Protein AF-A0A811LTM2-F1 (afdb_monomer)

Sequence (229 aa):
MESEEVNESEQKLRKWLVFGYRYAWAVFLSWQMFDFLFSPIWMHGYLWSLNLPIDNDFSDKSAGYIIDHQLRRVGRKERLFDSFLVVSFTILILKLIGYAERNFTVWELLRISMILGAFASLARCTQTKQRLFTVLHDVFFIYFNIFTTGLIMTMHLPEKEQKEEQEGKELEDELFTLSSHNQEETEEDAEVKEQNEEQLKLNDQVIKQNLKATAFNKSSIRKRSVVSG

Solvent-accessible surface area (backbone atoms only — not comparable to full-atom values): 12942 Å² total; per-residue (Å²): 131,85,80,75,85,68,52,70,69,55,52,52,48,51,54,50,50,54,50,51,53,35,48,52,50,34,30,50,50,42,38,50,48,48,60,47,56,73,20,60,89,64,33,58,44,66,65,58,47,72,65,46,67,81,90,56,81,46,87,91,51,55,61,72,55,58,48,52,59,56,52,69,73,54,47,75,68,55,49,53,50,47,23,46,49,54,48,52,52,47,52,50,53,42,50,73,73,41,62,81,82,53,94,76,53,75,66,56,46,50,50,51,19,50,53,54,16,50,53,55,35,56,57,46,59,74,75,41,100,66,55,70,68,62,50,52,50,54,25,49,50,48,19,52,46,43,36,51,39,47,46,53,70,64,60,67,77,78,76,64,69,63,59,61,53,46,55,49,47,54,52,50,52,54,52,48,53,55,50,52,51,56,50,52,56,54,50,53,58,49,52,56,50,52,55,51,52,53,52,51,54,51,53,54,50,53,52,54,51,52,52,51,53,51,52,52,53,57,58,56,58,64,69,64,70,77,80,73,133

Foldseek 3Di:
DDPDPDDPVVVVVVVVVLQVVLLVVLLVVLLVLCCVLPPCVNVVLVVVCVFPPPPDNCVVPDSVVSVCVVCVVADPVNSSVVSNVLLVVLVVVCVVVVVVPDQDDLVVQLVVLLVVLVVVLVVVVVVDPTDPVVSVSSSVSSSVSSSVSSCSNNPDPPPVPPPVVVVVVVVVVVVVVVVVVVVVVVVVVVVVVVVVVVVVVVVVVVVVVVVVVVVVVVVVVVVVVPPDD

Organism: NCBI:txid465554

Mean predicted aligned error: 17.04 Å

Structure (mmCIF, N/CA/C/O backbone):
data_AF-A0A811LTM2-F1
#
_entry.id   AF-A0A811LTM2-F1
#
loop_
_atom_site.group_PDB
_atom_site.id
_atom_site.type_symbol
_ato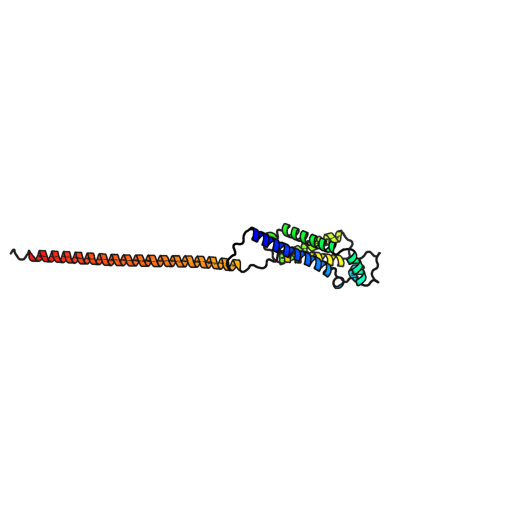m_site.label_atom_id
_atom_site.label_alt_id
_atom_site.label_comp_id
_atom_site.label_asym_id
_atom_site.label_entity_id
_atom_site.label_seq_id
_atom_site.pdbx_PDB_ins_code
_atom_site.Cartn_x
_atom_site.Cartn_y
_atom_site.Cartn_z
_atom_site.occupancy
_atom_site.B_iso_or_equiv
_atom_site.auth_seq_id
_atom_site.auth_comp_id
_atom_site.auth_asym_id
_atom_site.auth_atom_id
_atom_site.pdbx_PDB_model_num
ATOM 1 N N . MET A 1 1 ? -31.244 -3.241 16.320 1.00 38.88 1 MET A N 1
ATOM 2 C CA . MET A 1 1 ? -30.973 -4.682 16.082 1.00 38.88 1 MET A CA 1
ATOM 3 C C . MET A 1 1 ? -30.277 -5.219 17.319 1.00 38.88 1 MET A C 1
ATOM 5 O O . MET A 1 1 ? -29.405 -4.523 17.821 1.00 38.88 1 MET A O 1
ATOM 9 N N . GLU A 1 2 ? -30.694 -6.370 17.852 1.00 35.50 2 GLU A N 1
ATOM 10 C CA . GLU A 1 2 ? -30.043 -6.991 19.016 1.00 35.50 2 GLU A CA 1
ATOM 11 C C . GLU A 1 2 ? -28.547 -7.184 18.736 1.00 35.50 2 GLU A C 1
ATOM 13 O O . GLU A 1 2 ? -28.168 -7.680 17.673 1.00 35.50 2 GLU A O 1
ATOM 18 N N . SER A 1 3 ? -27.696 -6.749 19.667 1.00 48.78 3 SER A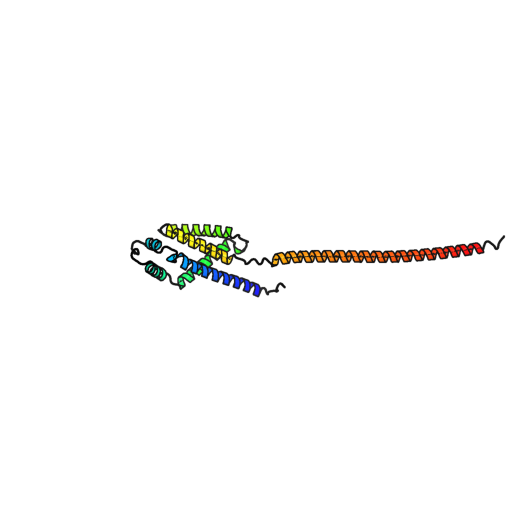 N 1
ATOM 19 C CA . SER A 1 3 ? -26.270 -7.053 19.647 1.00 48.78 3 SER A CA 1
ATOM 20 C C . SER A 1 3 ? -26.120 -8.557 19.829 1.00 48.78 3 SER A C 1
ATOM 22 O O . SER A 1 3 ? -26.197 -9.063 20.945 1.00 48.78 3 SER A O 1
ATOM 24 N N . GLU A 1 4 ? -25.976 -9.268 18.715 1.00 52.59 4 GLU A N 1
ATOM 25 C CA . GLU A 1 4 ? -25.677 -10.694 18.690 1.00 52.59 4 GLU A CA 1
ATOM 26 C C . GLU A 1 4 ? -24.460 -10.917 19.608 1.00 52.59 4 GLU A C 1
ATOM 28 O O . GLU A 1 4 ? -23.384 -10.366 19.358 1.00 52.59 4 GLU A O 1
ATOM 33 N N . GLU A 1 5 ? -24.630 -11.633 20.724 1.00 59.72 5 GLU A N 1
ATOM 34 C CA . GLU A 1 5 ? -23.538 -11.957 21.649 1.00 59.72 5 GLU A CA 1
ATOM 35 C C . GLU A 1 5 ? -22.612 -12.975 20.972 1.00 59.72 5 GLU A C 1
ATOM 37 O O . GLU A 1 5 ? -22.662 -14.185 21.191 1.00 59.72 5 GLU A O 1
ATOM 42 N N . VAL A 1 6 ? -21.791 -12.479 20.051 1.00 65.94 6 VAL A N 1
ATOM 43 C CA . VAL A 1 6 ? -20.884 -13.297 19.260 1.00 65.94 6 VAL A CA 1
ATOM 44 C C . VAL A 1 6 ? -19.753 -13.783 20.161 1.00 65.94 6 VAL A C 1
ATOM 46 O O . VAL A 1 6 ? -19.012 -12.979 20.732 1.00 65.94 6 VAL A O 1
ATOM 49 N N . ASN A 1 7 ? -19.587 -15.105 20.231 1.00 84.56 7 ASN A N 1
ATOM 50 C CA . ASN A 1 7 ? -18.511 -15.784 20.952 1.00 84.56 7 ASN A CA 1
ATOM 51 C C . ASN A 1 7 ? -17.135 -15.168 20.605 1.00 84.56 7 ASN A C 1
ATOM 53 O O . ASN A 1 7 ? -16.842 -14.897 19.438 1.00 84.56 7 ASN A O 1
ATOM 57 N N . GLU A 1 8 ? -16.249 -14.980 21.592 1.00 82.94 8 GLU A N 1
ATOM 58 C CA . GLU A 1 8 ? -14.922 -14.369 21.391 1.00 82.94 8 GLU A CA 1
ATOM 59 C C . GLU A 1 8 ? -14.107 -15.037 20.272 1.00 82.94 8 GLU A C 1
ATOM 61 O O . GLU A 1 8 ? -13.332 -14.386 19.563 1.00 82.94 8 GLU A O 1
ATOM 66 N N . SER A 1 9 ? -14.259 -16.354 20.124 1.00 83.25 9 SER A N 1
ATOM 67 C CA . SER A 1 9 ? -13.602 -17.132 19.071 1.00 83.25 9 SER A CA 1
ATOM 68 C C . SER A 1 9 ? -14.079 -16.728 17.673 1.00 83.25 9 SER A C 1
ATOM 70 O O . SER A 1 9 ? -13.267 -16.570 16.759 1.00 83.25 9 SER A O 1
ATOM 72 N N . GLU A 1 10 ? -15.374 -16.471 17.522 1.00 84.38 10 GLU A N 1
ATOM 73 C CA . GLU A 1 10 ? -15.974 -16.018 16.276 1.00 84.38 10 GLU A CA 1
ATOM 74 C C . GLU A 1 10 ? -15.599 -14.561 15.978 1.00 84.38 10 GLU A C 1
ATOM 76 O O . GLU A 1 10 ? -15.247 -14.243 14.842 1.00 84.38 10 GLU A O 1
ATOM 81 N N . GLN A 1 11 ? -15.539 -13.687 16.988 1.00 81.62 11 GLN A N 1
ATOM 82 C CA . GLN A 1 11 ? -15.037 -12.320 16.800 1.00 81.62 11 GLN A CA 1
ATOM 83 C C . GLN A 1 11 ? -13.576 -12.305 16.325 1.00 81.62 11 GLN A C 1
ATOM 85 O O . GLN A 1 11 ? 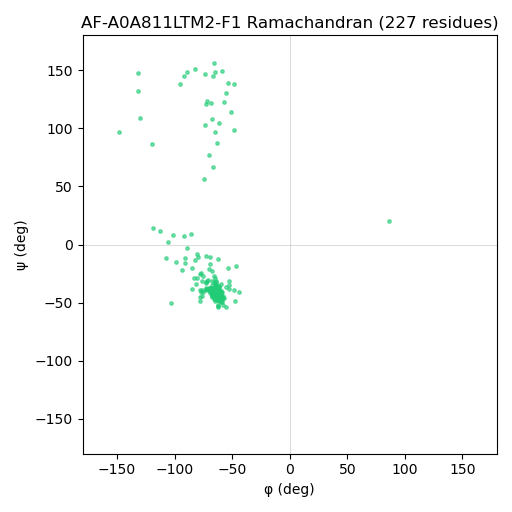-13.214 -11.546 15.419 1.00 81.62 11 GLN A O 1
ATOM 90 N N . LYS A 1 12 ? -12.721 -13.162 16.903 1.00 84.56 12 LYS A N 1
ATOM 91 C CA . LYS A 1 12 ? -11.326 -13.329 16.463 1.00 84.56 12 LYS A CA 1
ATOM 92 C C . LYS A 1 12 ? -11.262 -13.841 15.024 1.00 84.56 12 LYS A C 1
ATOM 94 O O . LYS A 1 12 ? -10.499 -13.292 14.230 1.00 84.56 12 LYS A O 1
ATOM 99 N N . LEU A 1 13 ? -12.079 -14.833 14.669 1.00 88.81 13 LEU A N 1
ATOM 100 C CA . LEU A 1 13 ? -12.139 -15.374 13.310 1.00 88.81 13 LEU A CA 1
ATOM 101 C C . LEU A 1 13 ? -12.597 -14.318 12.295 1.00 88.81 13 LEU A C 1
ATOM 103 O O . LEU A 1 13 ? -11.957 -14.161 11.258 1.00 88.81 13 LEU A O 1
ATOM 107 N N . ARG A 1 14 ? -13.646 -13.549 12.606 1.00 85.75 14 ARG A N 1
ATOM 108 C CA . ARG A 1 14 ? -14.144 -12.455 11.756 1.00 85.75 14 ARG A CA 1
ATOM 109 C C . ARG A 1 14 ? -13.059 -11.404 11.519 1.00 85.75 14 ARG A C 1
ATOM 111 O O . ARG A 1 14 ? -12.807 -11.042 10.373 1.00 85.75 14 ARG A O 1
ATOM 118 N N . LYS A 1 15 ? -12.342 -10.983 12.568 1.00 83.94 15 LYS A N 1
ATOM 119 C CA . LYS A 1 15 ? -11.206 -10.048 12.444 1.00 83.94 15 LYS A CA 1
ATOM 120 C C . LYS A 1 15 ? -10.103 -10.601 11.537 1.00 83.94 15 LYS A C 1
ATOM 122 O O . LYS A 1 15 ? -9.601 -9.879 10.675 1.00 83.94 15 LYS A O 1
ATOM 127 N N . TRP A 1 16 ? -9.758 -11.880 11.683 1.00 87.00 16 TRP A N 1
ATOM 128 C CA . TRP A 1 16 ? -8.770 -12.545 10.829 1.00 87.00 16 TRP A CA 1
ATOM 129 C C . TRP A 1 16 ? -9.223 -12.674 9.374 1.00 87.00 16 TRP A C 1
ATOM 131 O O . TRP A 1 16 ? -8.423 -12.429 8.473 1.00 87.00 16 TRP A O 1
ATOM 141 N N . LEU A 1 17 ? -10.489 -13.011 9.127 1.00 88.50 17 LEU A N 1
ATOM 142 C CA . LEU A 1 17 ? -11.050 -13.105 7.779 1.00 88.50 17 LEU A CA 1
ATOM 143 C C . LEU A 1 17 ? -11.091 -11.740 7.090 1.00 88.50 17 LEU A C 1
ATOM 145 O O . LEU A 1 17 ? -10.671 -11.630 5.941 1.00 88.50 17 LEU A O 1
ATOM 149 N N . VAL A 1 18 ? -11.521 -10.691 7.796 1.00 87.94 18 VAL A N 1
ATOM 150 C CA . VAL A 1 18 ? -11.516 -9.314 7.276 1.00 87.94 18 VAL A CA 1
ATOM 151 C C . VAL A 1 18 ? -10.092 -8.867 6.957 1.00 87.94 18 VAL A C 1
ATOM 153 O O . VAL A 1 18 ? -9.842 -8.325 5.880 1.00 87.94 18 VAL A O 1
ATOM 156 N N . PHE A 1 19 ? -9.141 -9.139 7.853 1.00 87.94 19 PHE A N 1
ATOM 157 C CA . PHE A 1 19 ? -7.731 -8.849 7.608 1.00 87.94 19 PHE A CA 1
ATOM 158 C C . PHE A 1 19 ? -7.195 -9.620 6.393 1.00 87.94 19 PHE A C 1
ATOM 160 O O . PHE A 1 19 ? -6.582 -9.018 5.515 1.00 87.94 19 PHE A O 1
ATOM 167 N N . GLY A 1 20 ? -7.453 -10.928 6.309 1.00 90.25 20 GLY A N 1
ATOM 168 C CA . GLY A 1 20 ? -7.005 -11.783 5.208 1.00 90.25 20 GLY A CA 1
ATOM 169 C C . GLY A 1 20 ? -7.590 -11.366 3.859 1.00 90.25 20 GLY A C 1
ATOM 170 O O . GLY A 1 20 ? -6.870 -11.315 2.864 1.00 90.25 20 GLY A O 1
ATOM 171 N N . TYR A 1 21 ? -8.867 -10.985 3.831 1.00 90.81 21 TYR A N 1
ATOM 172 C CA . TYR A 1 21 ? -9.527 -10.450 2.642 1.00 90.81 21 TYR A CA 1
ATOM 173 C C . TYR A 1 21 ? -8.899 -9.129 2.180 1.00 90.81 21 TYR A C 1
ATOM 175 O O . TYR A 1 21 ? -8.560 -8.983 1.005 1.00 90.81 21 TYR A O 1
ATOM 183 N N . ARG A 1 22 ? -8.682 -8.179 3.101 1.00 90.50 22 ARG A N 1
ATOM 184 C CA . ARG A 1 22 ? -8.013 -6.901 2.793 1.00 90.50 22 ARG A CA 1
ATOM 185 C C . ARG A 1 22 ? -6.586 -7.113 2.310 1.00 90.50 22 ARG A C 1
ATOM 187 O O . ARG A 1 22 ? -6.164 -6.484 1.346 1.00 90.50 22 ARG A O 1
ATOM 194 N N . TYR A 1 23 ? -5.870 -8.035 2.944 1.00 91.56 23 TYR A N 1
ATOM 195 C CA . TYR A 1 23 ? -4.523 -8.410 2.545 1.00 91.56 23 TYR A CA 1
ATOM 196 C C . TYR A 1 23 ? -4.492 -8.966 1.117 1.00 91.56 23 TYR A C 1
ATOM 198 O O . TYR A 1 23 ? -3.698 -8.507 0.299 1.00 91.56 23 TYR A O 1
ATOM 206 N N . ALA A 1 24 ? -5.391 -9.897 0.784 1.00 92.75 24 ALA A N 1
ATOM 207 C CA . ALA A 1 24 ? -5.499 -10.446 -0.565 1.00 92.75 24 ALA A CA 1
ATOM 208 C C . ALA A 1 24 ? -5.795 -9.352 -1.605 1.00 92.75 24 ALA A C 1
ATOM 210 O O . ALA A 1 24 ? -5.175 -9.332 -2.669 1.00 92.75 24 ALA A O 1
ATOM 211 N N . TRP A 1 25 ? -6.674 -8.402 -1.276 1.00 93.50 25 TRP A N 1
ATOM 212 C CA . TRP A 1 25 ? -6.957 -7.245 -2.127 1.00 93.50 25 TRP A CA 1
ATOM 213 C C . TRP A 1 25 ? -5.762 -6.315 -2.307 1.00 93.50 25 TRP A C 1
ATOM 215 O O . TRP A 1 25 ? -5.510 -5.871 -3.425 1.00 93.50 25 TRP A O 1
ATOM 225 N N . ALA A 1 26 ? -5.008 -6.042 -1.243 1.00 92.44 26 ALA A N 1
ATOM 226 C CA . ALA A 1 26 ? -3.797 -5.235 -1.324 1.00 92.44 26 ALA A CA 1
ATOM 227 C C . ALA A 1 26 ? -2.733 -5.904 -2.206 1.00 92.44 26 ALA A C 1
ATOM 229 O O . ALA A 1 26 ? -2.153 -5.246 -3.066 1.00 92.44 26 ALA A O 1
ATOM 230 N N . VAL A 1 27 ? -2.523 -7.219 -2.065 1.00 92.25 27 VAL A N 1
ATOM 231 C CA . VAL A 1 27 ? -1.611 -7.987 -2.936 1.00 92.25 27 VAL A CA 1
ATOM 232 C C . VAL A 1 27 ? -2.085 -7.959 -4.387 1.00 92.25 27 VAL A C 1
ATOM 234 O O . VAL A 1 27 ? -1.280 -7.710 -5.284 1.00 92.25 27 VAL A O 1
ATOM 237 N N . PHE A 1 28 ? -3.381 -8.163 -4.627 1.00 93.12 28 PHE A N 1
ATOM 238 C CA . PHE A 1 28 ? -3.954 -8.107 -5.970 1.00 93.12 28 PHE A CA 1
ATOM 239 C C . PHE A 1 28 ? -3.780 -6.726 -6.610 1.00 93.12 28 PHE A C 1
ATOM 241 O O . PHE A 1 28 ? -3.304 -6.639 -7.739 1.00 93.12 28 PHE A O 1
ATOM 248 N N . LEU A 1 29 ? -4.108 -5.647 -5.895 1.00 92.19 29 LEU A N 1
ATOM 249 C CA . LEU A 1 29 ? -3.958 -4.285 -6.406 1.00 92.19 29 LEU A CA 1
ATOM 250 C C . LEU A 1 29 ? -2.493 -3.906 -6.612 1.00 92.19 29 LEU A C 1
ATOM 252 O O . LEU A 1 29 ? -2.177 -3.321 -7.640 1.00 92.19 29 LEU A O 1
ATOM 256 N N . SER A 1 30 ? -1.594 -4.300 -5.709 1.00 90.94 30 SER A N 1
ATOM 257 C CA . SER A 1 30 ? -0.146 -4.122 -5.875 1.00 90.94 30 SER A CA 1
ATOM 258 C C . SER A 1 30 ? 0.362 -4.805 -7.150 1.00 90.94 30 SER A C 1
ATOM 260 O O . SER A 1 30 ? 1.087 -4.194 -7.941 1.00 90.94 30 SER A O 1
ATOM 262 N N . TRP A 1 31 ? -0.090 -6.035 -7.408 1.00 89.12 31 TRP A N 1
ATOM 263 C CA . TRP A 1 31 ? 0.241 -6.766 -8.628 1.00 89.12 31 TRP A CA 1
ATOM 264 C C . TRP A 1 31 ? -0.335 -6.096 -9.886 1.00 89.12 31 TRP A C 1
ATOM 266 O O . TRP A 1 31 ? 0.399 -5.867 -10.848 1.00 89.12 31 TRP A O 1
ATOM 276 N N . GLN A 1 32 ? -1.614 -5.708 -9.874 1.00 90.62 32 GLN A N 1
ATOM 277 C CA . GLN A 1 32 ? -2.244 -5.007 -11.001 1.00 90.62 32 GLN A CA 1
ATOM 278 C C . GLN A 1 32 ? -1.592 -3.652 -11.276 1.00 90.62 32 GLN A C 1
ATOM 280 O O . GLN A 1 32 ? -1.379 -3.289 -12.428 1.00 90.62 32 GLN A O 1
ATOM 285 N N . MET A 1 33 ? -1.232 -2.910 -10.231 1.00 87.00 33 MET A N 1
ATOM 286 C CA . MET A 1 33 ? -0.521 -1.643 -10.352 1.00 87.00 33 MET A CA 1
ATOM 287 C C . MET 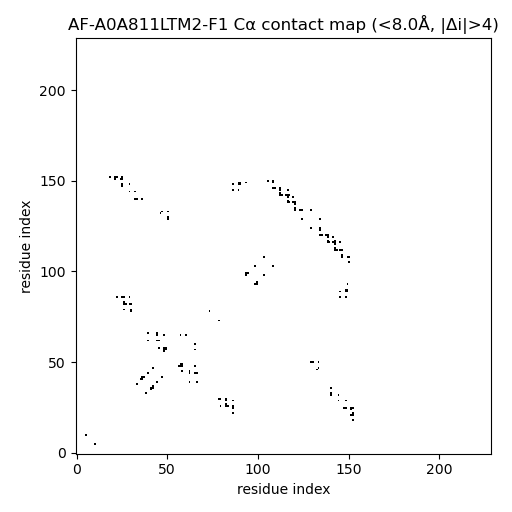A 1 33 ? 0.857 -1.822 -10.967 1.00 87.00 33 MET A C 1
ATOM 289 O O . MET A 1 33 ? 1.261 -0.981 -11.762 1.00 87.00 33 MET A O 1
ATOM 293 N N . PHE A 1 34 ? 1.570 -2.897 -10.630 1.00 83.00 34 PHE A N 1
ATOM 294 C CA . PHE A 1 34 ? 2.836 -3.213 -11.277 1.00 83.00 34 PHE A CA 1
ATOM 295 C C . PHE A 1 34 ? 2.627 -3.479 -12.771 1.00 83.00 34 PHE A C 1
ATOM 297 O O . PHE A 1 34 ? 3.244 -2.821 -13.605 1.00 83.00 34 PHE A O 1
ATOM 304 N N . ASP A 1 35 ? 1.705 -4.377 -13.127 1.00 81.31 35 ASP A N 1
ATOM 305 C CA . ASP A 1 35 ? 1.447 -4.699 -14.534 1.00 81.31 35 ASP A CA 1
ATOM 306 C C . ASP A 1 35 ? 0.905 -3.490 -15.322 1.00 81.31 35 ASP A C 1
ATOM 308 O O . ASP A 1 35 ? 1.209 -3.358 -16.505 1.00 81.31 35 ASP A O 1
ATOM 312 N N . PHE A 1 36 ? 0.160 -2.583 -14.680 1.00 83.56 36 PHE A N 1
ATOM 313 C CA . PHE A 1 36 ? -0.366 -1.357 -15.286 1.00 83.56 36 PHE A CA 1
ATOM 314 C C . PHE A 1 36 ? 0.678 -0.244 -15.420 1.00 83.56 36 PHE A C 1
ATOM 316 O O . PHE A 1 36 ? 0.812 0.333 -16.495 1.00 83.56 36 PHE A O 1
ATOM 323 N N . LEU A 1 37 ? 1.430 0.072 -14.363 1.00 78.75 37 LEU A N 1
ATOM 324 C CA . LEU A 1 37 ? 2.403 1.171 -14.384 1.00 78.75 37 LEU A CA 1
ATOM 325 C C . LEU A 1 37 ? 3.616 0.819 -15.230 1.00 78.75 37 LEU A C 1
ATOM 327 O O . LEU A 1 37 ? 4.086 1.639 -16.009 1.00 78.75 37 LEU A O 1
ATOM 331 N N . PHE A 1 38 ? 4.060 -0.432 -15.165 1.00 71.88 38 PHE A N 1
ATOM 332 C CA . PHE A 1 38 ? 5.085 -0.942 -16.067 1.00 71.88 38 PHE A CA 1
ATOM 333 C C . PHE A 1 38 ? 4.490 -1.446 -17.389 1.00 71.88 38 PHE A C 1
ATOM 335 O O . PHE A 1 38 ? 5.208 -2.018 -18.213 1.00 71.88 38 PHE A O 1
ATOM 342 N N . SER A 1 39 ? 3.192 -1.192 -17.623 1.00 70.94 39 SER A N 1
ATOM 343 C CA . SER A 1 39 ? 2.572 -1.446 -18.911 1.00 70.94 39 SER A CA 1
ATOM 344 C C . SER A 1 39 ? 3.153 -0.496 -19.953 1.00 70.94 39 SER A C 1
ATOM 346 O O . SER A 1 39 ? 3.357 0.685 -19.686 1.00 70.94 39 SER A O 1
ATOM 348 N N . PRO A 1 40 ? 3.310 -0.943 -21.193 1.00 58.28 40 PRO A N 1
ATOM 349 C CA . PRO A 1 40 ? 3.950 -0.199 -22.281 1.00 58.28 40 PRO A CA 1
ATOM 350 C C . PRO A 1 40 ? 3.008 0.842 -22.897 1.00 58.28 40 PRO A C 1
ATOM 352 O O . PRO A 1 40 ? 3.404 1.659 -23.726 1.00 58.28 40 PRO A O 1
ATOM 355 N N . ILE A 1 41 ? 1.732 0.752 -22.518 1.00 64.81 41 ILE A N 1
ATOM 356 C CA . ILE A 1 41 ? 0.687 1.734 -22.789 1.00 64.81 41 ILE A CA 1
ATOM 357 C C . ILE A 1 41 ? 0.848 2.934 -21.846 1.00 64.81 41 ILE A C 1
ATOM 359 O O . ILE A 1 41 ? 0.519 4.054 -22.227 1.00 64.81 41 ILE A O 1
ATOM 363 N N . TRP A 1 42 ? 1.352 2.705 -20.628 1.00 65.38 42 TRP A N 1
ATOM 364 C CA . TRP A 1 42 ? 1.416 3.705 -19.563 1.00 65.38 42 TRP A CA 1
ATOM 365 C C . TRP A 1 42 ? 2.823 4.271 -19.385 1.00 65.38 42 TRP A C 1
ATOM 367 O O . TRP A 1 42 ? 3.033 5.479 -19.479 1.00 65.38 42 TRP A O 1
ATOM 377 N N . MET A 1 43 ? 3.823 3.402 -19.263 1.00 60.97 43 MET A N 1
ATOM 378 C CA . MET A 1 43 ? 5.183 3.769 -19.611 1.00 60.97 43 MET A CA 1
ATOM 379 C C . MET A 1 43 ? 5.277 3.849 -21.124 1.00 60.97 43 MET A C 1
ATOM 381 O O . MET A 1 43 ? 5.083 2.850 -21.805 1.00 60.97 43 MET A O 1
ATOM 385 N N . HIS A 1 44 ? 5.650 5.013 -21.655 1.00 58.94 44 HIS A N 1
ATOM 386 C CA . HIS A 1 44 ? 6.214 5.104 -22.999 1.00 58.94 44 HIS A CA 1
ATOM 387 C C . HIS A 1 44 ? 7.318 4.044 -23.123 1.00 58.94 44 HIS A C 1
ATOM 389 O O . HIS A 1 44 ? 8.437 4.272 -22.667 1.00 58.94 44 HIS A O 1
ATOM 395 N N . GLY A 1 45 ? 7.024 2.885 -23.727 1.00 53.47 45 GLY A N 1
ATOM 396 C CA . GLY A 1 45 ? 7.985 1.781 -23.879 1.00 53.47 45 GLY A CA 1
ATOM 397 C C . GLY A 1 45 ? 9.295 2.219 -24.549 1.00 53.47 45 GLY A C 1
ATOM 398 O O . GLY A 1 45 ? 10.338 1.608 -24.346 1.00 53.47 45 GLY A O 1
ATOM 399 N N . TYR A 1 46 ? 9.246 3.349 -25.258 1.00 55.28 46 TYR A N 1
ATOM 400 C CA . TYR A 1 46 ? 10.370 4.084 -25.823 1.00 55.28 46 TYR A CA 1
ATOM 401 C C . TYR A 1 46 ? 11.323 4.720 -24.785 1.00 55.28 46 TYR A C 1
ATOM 403 O O . TYR A 1 46 ? 12.537 4.690 -24.940 1.00 55.28 46 TYR A O 1
ATOM 411 N N . LEU A 1 47 ? 10.811 5.286 -23.689 1.00 61.09 47 LEU A N 1
ATOM 412 C CA . LEU A 1 47 ? 11.639 5.917 -22.648 1.00 61.09 47 LEU A CA 1
ATOM 413 C C . LEU A 1 47 ? 12.418 4.886 -21.828 1.00 61.09 47 LEU A C 1
ATOM 415 O O . LEU A 1 47 ? 13.534 5.158 -21.384 1.00 61.09 47 LEU A O 1
ATOM 419 N N . TRP A 1 48 ? 11.844 3.696 -21.656 1.00 57.75 48 TRP A N 1
ATOM 420 C CA . TRP A 1 48 ? 12.490 2.594 -20.950 1.00 57.75 48 TRP A CA 1
ATOM 421 C C . TRP A 1 48 ? 13.472 1.828 -21.847 1.00 57.75 48 TRP A C 1
ATOM 423 O O . TRP A 1 48 ? 14.532 1.424 -21.369 1.00 57.75 48 TRP A O 1
ATOM 433 N N . SER A 1 49 ? 13.195 1.705 -23.153 1.00 54.62 49 SER A N 1
ATOM 434 C CA . SER A 1 49 ? 14.167 1.165 -24.114 1.00 54.62 49 SER A CA 1
ATOM 435 C C . SER A 1 49 ? 15.410 2.052 -24.254 1.00 54.62 49 SER A C 1
ATOM 437 O O . SER A 1 49 ? 16.518 1.532 -24.339 1.00 54.62 49 SER A O 1
ATOM 439 N N . LEU A 1 50 ? 15.253 3.376 -24.146 1.00 56.12 50 LEU A N 1
ATOM 440 C CA . LEU A 1 50 ? 16.353 4.350 -24.091 1.00 56.12 50 LEU A CA 1
ATOM 441 C C . LEU A 1 50 ? 17.195 4.295 -22.800 1.00 56.12 50 LEU A C 1
ATOM 443 O O . LEU A 1 50 ? 18.223 4.973 -22.719 1.00 56.12 50 LEU A O 1
ATOM 447 N N . ASN A 1 51 ? 16.748 3.560 -21.776 1.00 58.25 51 ASN A N 1
ATOM 448 C CA . ASN A 1 51 ? 17.422 3.441 -20.479 1.00 58.25 51 ASN A CA 1
ATOM 449 C C . ASN A 1 51 ? 18.118 2.079 -20.279 1.00 58.25 51 ASN A C 1
ATOM 451 O O . ASN A 1 51 ? 18.698 1.833 -19.221 1.00 58.25 51 ASN A O 1
ATOM 455 N N . LEU A 1 52 ? 18.079 1.193 -21.279 1.00 56.75 52 LEU A N 1
ATOM 456 C CA . LEU A 1 52 ? 18.927 0.001 -21.310 1.00 56.75 52 LEU A CA 1
ATOM 457 C C . LEU A 1 52 ? 20.373 0.417 -21.640 1.00 56.75 52 LEU A C 1
ATOM 459 O O . LEU A 1 52 ? 20.576 1.399 -22.359 1.00 56.75 52 LEU A O 1
ATOM 463 N N . PRO A 1 53 ? 21.393 -0.279 -21.101 1.00 53.75 53 PRO A N 1
ATOM 464 C CA . PRO A 1 53 ? 22.772 -0.044 -21.512 1.00 53.75 53 PRO A CA 1
ATOM 465 C C . PRO A 1 53 ? 22.869 -0.177 -23.037 1.00 53.75 53 PRO A C 1
ATOM 467 O O . PRO A 1 53 ? 22.238 -1.061 -23.617 1.00 53.75 53 PRO A O 1
ATOM 470 N N . ILE A 1 54 ? 23.646 0.725 -23.648 1.00 53.38 54 ILE A N 1
ATOM 471 C CA . ILE A 1 54 ? 23.814 0.962 -25.099 1.00 53.38 54 ILE A CA 1
ATOM 472 C C . ILE A 1 54 ? 24.035 -0.326 -25.921 1.00 53.38 54 ILE A C 1
ATOM 474 O O . ILE A 1 54 ? 23.791 -0.341 -27.121 1.00 53.38 54 ILE A O 1
ATOM 478 N N . ASP A 1 55 ? 24.424 -1.424 -25.277 1.00 49.66 55 ASP A N 1
ATOM 479 C CA . ASP A 1 55 ? 24.703 -2.715 -25.902 1.00 49.66 55 ASP A CA 1
ATOM 480 C C . ASP A 1 55 ? 23.468 -3.438 -26.467 1.00 49.66 55 ASP A C 1
ATOM 482 O O . ASP A 1 55 ? 23.617 -4.351 -27.276 1.00 49.66 55 ASP A O 1
ATOM 486 N N . ASN A 1 56 ? 22.247 -3.050 -26.081 1.00 55.12 56 ASN A N 1
ATOM 487 C CA . ASN A 1 56 ? 21.032 -3.535 -26.734 1.00 55.12 56 ASN A CA 1
ATOM 488 C C . ASN A 1 56 ? 20.256 -2.365 -27.329 1.00 55.12 56 ASN A C 1
ATOM 490 O O . ASN A 1 56 ? 19.347 -1.824 -26.699 1.00 55.12 56 ASN A O 1
ATOM 494 N N . ASP A 1 57 ? 20.606 -1.986 -28.554 1.00 56.91 57 ASP A N 1
ATOM 495 C CA . ASP A 1 57 ? 19.844 -0.993 -29.293 1.00 56.91 57 ASP A CA 1
ATOM 496 C C . ASP A 1 57 ? 18.462 -1.571 -29.650 1.00 56.91 57 ASP A C 1
ATOM 498 O O . ASP A 1 57 ? 18.312 -2.515 -30.433 1.00 56.91 57 ASP A O 1
ATOM 502 N N . PHE A 1 58 ? 17.438 -1.065 -28.968 1.00 61.03 58 PHE A N 1
ATOM 503 C CA . PHE A 1 58 ? 16.036 -1.411 -29.193 1.00 61.03 58 PHE A CA 1
ATOM 504 C C . PHE A 1 58 ? 15.307 -0.325 -29.997 1.00 61.03 58 PHE A C 1
ATOM 506 O O . PHE A 1 58 ? 14.087 -0.407 -30.128 1.00 61.03 58 PHE A O 1
ATOM 513 N N . SER A 1 59 ? 16.025 0.675 -30.525 1.00 63.22 59 SER A N 1
ATOM 514 C CA . SER A 1 59 ? 15.452 1.783 -31.304 1.00 63.22 59 SER A CA 1
ATOM 515 C C . SER A 1 59 ? 14.626 1.309 -32.504 1.00 63.22 59 SER A C 1
ATOM 517 O O . SER A 1 59 ? 13.554 1.857 -32.754 1.00 63.22 59 SER A O 1
ATOM 519 N N . ASP A 1 60 ? 15.054 0.228 -33.158 1.00 64.31 60 ASP A N 1
ATOM 520 C CA . ASP A 1 60 ? 14.377 -0.350 -34.328 1.00 64.31 60 ASP A CA 1
ATOM 521 C C . ASP A 1 60 ? 13.310 -1.404 -33.980 1.00 64.31 60 ASP A C 1
ATOM 523 O O . ASP A 1 60 ? 12.644 -1.957 -34.860 1.00 64.31 60 ASP A O 1
ATOM 527 N N . LYS A 1 61 ? 13.145 -1.744 -32.696 1.00 66.00 61 LYS A N 1
ATOM 528 C CA . LYS A 1 61 ? 12.245 -2.820 -32.262 1.00 66.00 61 LYS A CA 1
ATOM 529 C C . LYS A 1 61 ? 10.887 -2.253 -31.874 1.00 66.00 61 LYS A C 1
ATOM 531 O O . LYS A 1 61 ? 10.782 -1.237 -31.191 1.00 66.00 61 LYS A O 1
ATOM 536 N N . SER A 1 62 ? 9.823 -2.945 -32.285 1.00 66.75 62 SER A N 1
ATOM 537 C CA . SER A 1 62 ? 8.467 -2.556 -31.899 1.00 66.75 62 SER A CA 1
ATOM 538 C C . SER A 1 62 ? 8.337 -2.554 -30.377 1.00 66.75 62 SER A C 1
ATOM 540 O O .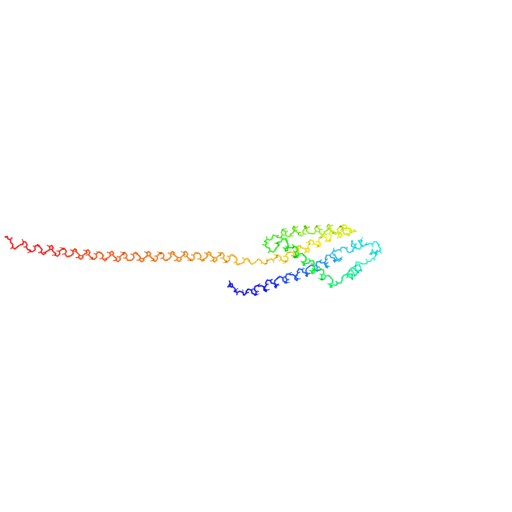 SER A 1 62 ? 8.959 -3.375 -29.693 1.00 66.75 62 SER A O 1
ATOM 542 N N . ALA A 1 63 ? 7.480 -1.672 -29.852 1.00 61.16 63 ALA A N 1
ATOM 543 C CA . ALA A 1 63 ? 7.145 -1.671 -28.433 1.00 61.16 63 ALA A CA 1
ATOM 544 C C . ALA A 1 63 ? 6.816 -3.104 -27.984 1.00 61.16 63 ALA A C 1
ATOM 546 O O . ALA A 1 63 ? 7.450 -3.605 -27.067 1.00 61.16 63 ALA A O 1
ATOM 547 N N . GLY A 1 64 ? 5.961 -3.821 -28.730 1.00 64.31 64 GLY A N 1
ATOM 548 C CA . GLY A 1 64 ? 5.602 -5.230 -28.503 1.00 64.31 64 GLY A CA 1
ATOM 549 C C . GLY A 1 64 ? 6.769 -6.175 -28.189 1.00 64.31 64 GLY A C 1
ATOM 550 O O . GLY A 1 64 ? 6.664 -7.024 -27.307 1.00 64.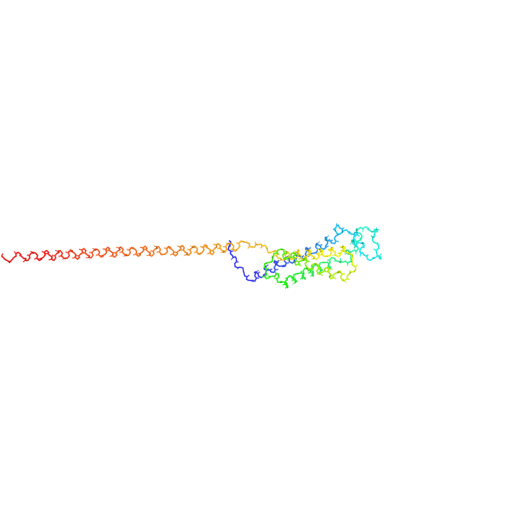31 64 GLY A O 1
ATOM 551 N N . TYR A 1 65 ? 7.896 -6.017 -28.878 1.00 67.06 65 TYR A N 1
ATOM 552 C CA . TYR A 1 65 ? 9.065 -6.874 -28.702 1.00 67.06 65 TYR A CA 1
ATOM 553 C C . TYR A 1 65 ? 9.873 -6.530 -27.440 1.00 67.06 65 TYR A C 1
ATOM 555 O O . TYR A 1 65 ? 10.338 -7.426 -26.735 1.00 67.06 65 TYR A O 1
ATOM 563 N N . ILE A 1 66 ? 10.023 -5.240 -27.127 1.00 64.56 66 ILE A N 1
ATOM 564 C CA . ILE A 1 66 ? 10.686 -4.770 -25.895 1.00 64.56 66 ILE A CA 1
ATOM 565 C C . ILE A 1 66 ? 9.914 -5.269 -24.666 1.00 64.56 66 ILE A C 1
ATOM 567 O O . ILE A 1 66 ? 10.505 -5.719 -23.684 1.00 64.56 66 ILE A O 1
ATOM 571 N N . ILE A 1 67 ? 8.586 -5.259 -24.773 1.00 62.06 67 ILE A N 1
ATOM 572 C CA . ILE A 1 67 ? 7.638 -5.725 -23.760 1.00 62.06 67 ILE A CA 1
ATOM 573 C C . ILE A 1 67 ? 7.827 -7.208 -23.489 1.00 62.06 67 ILE A C 1
ATOM 575 O O . ILE A 1 67 ? 8.030 -7.609 -22.349 1.00 62.06 67 ILE A O 1
ATOM 579 N N . ASP A 1 68 ? 7.793 -8.030 -24.534 1.00 64.44 68 ASP A N 1
ATOM 580 C CA . ASP A 1 68 ? 7.973 -9.472 -24.406 1.00 64.44 68 ASP A CA 1
ATOM 581 C C . ASP A 1 68 ? 9.361 -9.799 -23.829 1.00 64.44 68 ASP A C 1
ATOM 583 O O . ASP A 1 68 ? 9.487 -10.642 -22.946 1.00 64.44 68 ASP A O 1
ATOM 587 N N . HIS A 1 69 ? 10.401 -9.055 -24.216 1.00 68.50 69 HIS A N 1
ATOM 588 C CA . HIS A 1 69 ? 11.744 -9.214 -23.655 1.00 68.50 69 HIS A CA 1
ATOM 589 C C . HIS A 1 69 ? 11.814 -8.906 -22.145 1.00 68.50 69 HIS A C 1
ATOM 591 O O . HIS A 1 69 ? 12.454 -9.641 -21.391 1.00 68.50 69 HIS A O 1
ATOM 597 N N . GLN A 1 70 ? 11.141 -7.850 -21.682 1.00 63.78 70 GLN A N 1
ATOM 598 C CA . GLN A 1 70 ? 11.122 -7.460 -20.267 1.00 63.78 70 GLN A CA 1
ATOM 599 C C . GLN A 1 70 ? 10.197 -8.343 -19.431 1.00 63.78 70 GLN A C 1
ATOM 601 O O . GLN A 1 70 ? 10.570 -8.769 -18.337 1.00 63.78 70 GLN A O 1
ATOM 606 N N . LEU A 1 71 ? 9.025 -8.689 -19.965 1.00 61.16 71 LEU A N 1
ATOM 607 C CA . LEU A 1 71 ? 8.074 -9.571 -19.301 1.00 61.16 71 LEU A CA 1
ATOM 608 C C . LEU A 1 71 ? 8.608 -11.006 -19.189 1.00 61.16 71 LEU A C 1
ATOM 610 O O . LEU A 1 71 ? 8.307 -11.676 -18.204 1.00 61.16 71 LEU A O 1
ATOM 614 N N . ARG A 1 72 ? 9.420 -11.471 -20.149 1.00 65.25 72 ARG A N 1
ATOM 615 C CA . ARG A 1 72 ? 10.104 -12.776 -20.083 1.00 65.25 72 ARG A CA 1
ATOM 616 C C . ARG A 1 72 ? 11.169 -12.848 -18.999 1.00 65.25 72 ARG A C 1
ATOM 618 O O . ARG A 1 72 ? 11.502 -13.948 -18.571 1.00 65.25 72 ARG A O 1
ATOM 625 N N . ARG A 1 73 ? 11.707 -11.705 -18.565 1.00 64.38 73 ARG A N 1
ATOM 626 C CA . ARG A 1 73 ? 12.757 -11.652 -17.543 1.00 64.38 73 ARG A CA 1
ATOM 627 C C . ARG A 1 73 ? 12.231 -11.868 -16.126 1.00 64.38 73 ARG A C 1
ATOM 629 O O . ARG A 1 73 ? 13.011 -12.291 -15.286 1.00 64.38 73 ARG A O 1
ATOM 636 N N . VAL A 1 74 ? 10.946 -11.585 -15.881 1.00 68.00 74 VAL A N 1
ATOM 637 C CA . VAL A 1 74 ? 10.299 -11.774 -14.573 1.00 68.00 74 VAL A CA 1
ATOM 638 C C . VAL A 1 74 ? 8.996 -12.546 -14.751 1.00 68.00 74 VAL A C 1
ATOM 640 O O . VAL A 1 74 ? 8.007 -12.022 -15.282 1.00 68.00 74 VAL A O 1
ATOM 643 N N . GLY A 1 75 ? 8.990 -13.799 -14.302 1.00 75.44 75 GLY A N 1
ATOM 644 C CA . GLY A 1 75 ? 7.858 -14.707 -14.447 1.00 75.44 75 GLY A CA 1
ATOM 645 C C . GLY A 1 75 ? 6.630 -14.259 -13.649 1.00 75.44 75 GLY A C 1
ATOM 646 O O . GLY A 1 75 ? 6.734 -13.584 -12.629 1.00 75.44 75 GLY A O 1
ATOM 647 N N . ARG A 1 76 ? 5.431 -14.701 -14.062 1.00 80.75 76 ARG A N 1
ATOM 648 C CA . ARG A 1 76 ? 4.169 -14.404 -13.344 1.00 80.75 76 ARG A CA 1
ATOM 649 C C . ARG A 1 76 ? 4.225 -14.763 -11.851 1.00 80.75 76 ARG A C 1
ATOM 651 O O . ARG A 1 76 ? 3.705 -14.027 -11.023 1.00 80.75 76 ARG A O 1
ATOM 658 N N . LYS A 1 77 ? 4.879 -15.880 -11.512 1.00 84.62 77 LYS A N 1
ATOM 659 C CA . LYS A 1 77 ? 5.046 -16.338 -10.122 1.00 84.62 77 LYS A CA 1
ATOM 660 C C . LYS A 1 77 ? 5.956 -15.416 -9.308 1.00 84.62 77 LYS A C 1
ATOM 662 O O . LYS A 1 77 ? 5.665 -15.161 -8.148 1.00 84.62 77 LYS A O 1
ATOM 667 N N . GLU A 1 78 ? 7.025 -14.914 -9.920 1.00 83.62 78 GLU A N 1
ATOM 668 C CA . GLU A 1 78 ? 7.982 -14.014 -9.269 1.00 83.62 78 GLU A CA 1
ATOM 669 C C . GLU A 1 78 ? 7.336 -12.666 -8.966 1.00 83.62 78 GLU A C 1
ATOM 671 O O . GLU A 1 78 ? 7.506 -12.154 -7.870 1.00 83.62 78 GLU A O 1
ATOM 676 N N . ARG A 1 79 ? 6.513 -12.141 -9.882 1.00 81.62 79 ARG A N 1
ATOM 677 C CA . ARG A 1 79 ? 5.765 -10.894 -9.649 1.00 81.62 79 ARG A CA 1
ATOM 678 C C . ARG A 1 79 ? 4.765 -11.021 -8.521 1.00 81.62 79 ARG A C 1
ATOM 680 O O . ARG A 1 79 ? 4.699 -10.147 -7.672 1.00 81.62 79 ARG A O 1
ATOM 687 N N . LEU A 1 80 ? 4.011 -12.120 -8.494 1.00 86.38 80 LEU A N 1
ATOM 688 C CA . LEU A 1 80 ? 3.068 -12.370 -7.409 1.00 86.38 80 LEU A CA 1
ATOM 689 C C . LEU A 1 80 ? 3.791 -12.458 -6.058 1.00 86.38 80 LEU A C 1
ATOM 691 O O . LEU A 1 80 ? 3.318 -11.908 -5.065 1.00 86.38 80 LEU A O 1
ATOM 695 N N . PHE A 1 81 ? 4.947 -13.126 -6.028 1.00 88.12 81 PHE A N 1
ATOM 696 C CA . PHE A 1 81 ? 5.780 -13.215 -4.834 1.00 88.12 81 PHE A CA 1
ATOM 697 C C . PHE A 1 81 ? 6.346 -11.848 -4.421 1.00 88.12 81 PHE A C 1
ATOM 699 O O . PHE A 1 81 ? 6.308 -11.504 -3.242 1.00 88.12 81 PHE A O 1
ATOM 706 N N . ASP A 1 82 ? 6.797 -11.038 -5.376 1.00 85.38 82 ASP A N 1
ATOM 707 C CA . ASP A 1 82 ? 7.290 -9.685 -5.116 1.00 85.38 82 ASP A CA 1
ATOM 708 C C . ASP A 1 82 ? 6.177 -8.774 -4.574 1.00 85.38 82 ASP A C 1
ATOM 710 O O . ASP A 1 82 ? 6.344 -8.130 -3.540 1.00 85.38 82 ASP A O 1
ATOM 714 N N . SER A 1 83 ? 4.978 -8.808 -5.170 1.00 86.88 83 SER A N 1
ATOM 715 C CA . SER A 1 83 ? 3.807 -8.080 -4.659 1.00 86.88 83 SER A CA 1
ATOM 716 C C . SER A 1 83 ? 3.433 -8.508 -3.238 1.00 86.88 83 SER A C 1
ATOM 718 O O . SER A 1 83 ? 3.122 -7.655 -2.404 1.00 86.88 83 SER A O 1
ATOM 720 N N . PHE A 1 84 ? 3.509 -9.807 -2.931 1.00 91.25 84 PHE A N 1
ATOM 721 C CA . PHE A 1 84 ? 3.309 -10.324 -1.576 1.00 91.25 84 PHE A CA 1
ATOM 722 C C . PHE A 1 84 ? 4.342 -9.753 -0.591 1.00 91.25 84 PHE A C 1
ATOM 724 O O . PHE A 1 84 ? 3.974 -9.308 0.501 1.00 91.25 84 PHE A O 1
ATOM 731 N N . LEU A 1 85 ? 5.625 -9.718 -0.965 1.00 91.00 85 LEU A N 1
ATOM 732 C CA . LEU A 1 85 ? 6.691 -9.168 -0.123 1.00 91.00 85 LEU A CA 1
ATOM 733 C C . LEU A 1 85 ? 6.530 -7.662 0.105 1.00 91.00 85 LEU A C 1
ATOM 735 O O . LEU A 1 85 ? 6.605 -7.213 1.249 1.00 91.00 85 LEU A O 1
ATOM 739 N N . VAL A 1 86 ? 6.257 -6.894 -0.951 1.00 88.25 86 VAL A N 1
ATOM 740 C CA . VAL A 1 86 ? 6.073 -5.435 -0.879 1.00 88.25 86 VAL A CA 1
ATOM 741 C C . VAL A 1 86 ? 4.908 -5.072 0.039 1.00 88.25 86 VAL A C 1
ATOM 743 O O . VAL A 1 86 ? 5.057 -4.221 0.921 1.00 88.25 86 VAL A O 1
ATOM 746 N N . VAL A 1 87 ? 3.763 -5.744 -0.108 1.00 91.12 87 VAL A N 1
ATOM 747 C CA . VAL A 1 87 ? 2.589 -5.502 0.746 1.00 91.12 87 VAL A CA 1
ATOM 748 C C . VAL A 1 87 ? 2.877 -5.901 2.193 1.00 91.12 87 VAL A C 1
ATOM 750 O O . VAL A 1 87 ? 2.571 -5.142 3.113 1.00 91.12 87 VAL A O 1
ATOM 753 N N . SER A 1 88 ? 3.535 -7.041 2.417 1.00 91.25 88 SER A N 1
ATOM 754 C CA . SER A 1 88 ? 3.912 -7.492 3.766 1.00 91.25 88 SER A CA 1
ATOM 755 C C . SER A 1 88 ? 4.856 -6.510 4.462 1.00 91.25 88 SER A C 1
ATOM 757 O O . SER A 1 88 ? 4.649 -6.169 5.626 1.00 91.25 88 SER A O 1
ATOM 759 N N . PHE A 1 89 ? 5.863 -6.013 3.743 1.00 90.12 89 PHE A N 1
ATOM 760 C CA . PHE A 1 89 ? 6.810 -5.027 4.255 1.00 90.12 89 PHE A CA 1
ATOM 761 C C . PHE A 1 89 ? 6.133 -3.684 4.551 1.00 90.12 89 PHE A C 1
ATOM 763 O O . PHE A 1 89 ? 6.368 -3.085 5.598 1.00 90.12 89 PHE A O 1
ATOM 770 N N . THR A 1 90 ? 5.227 -3.246 3.676 1.00 87.69 90 THR A N 1
ATOM 771 C CA . THR A 1 90 ? 4.437 -2.024 3.880 1.00 87.69 90 THR A CA 1
ATOM 772 C C . THR A 1 90 ? 3.572 -2.125 5.135 1.00 87.69 90 THR A C 1
ATOM 774 O O . THR A 1 90 ? 3.568 -1.213 5.962 1.00 87.69 90 THR A O 1
ATOM 777 N N . ILE A 1 91 ? 2.885 -3.254 5.331 1.00 88.56 91 ILE A N 1
ATOM 778 C CA . ILE A 1 91 ? 2.084 -3.508 6.536 1.00 88.56 91 ILE A CA 1
ATOM 779 C C . ILE A 1 91 ? 2.969 -3.538 7.783 1.00 88.56 91 ILE A C 1
ATOM 781 O O . ILE A 1 91 ? 2.575 -2.994 8.813 1.00 88.56 91 ILE A O 1
ATOM 785 N N . LEU A 1 92 ? 4.157 -4.144 7.708 1.00 90.38 92 LEU A N 1
ATOM 786 C CA . LEU A 1 92 ? 5.108 -4.155 8.817 1.00 90.38 92 LEU A CA 1
ATOM 787 C C . LEU A 1 92 ? 5.532 -2.732 9.197 1.00 90.38 92 LEU A C 1
ATOM 789 O O . LEU A 1 92 ? 5.468 -2.384 10.372 1.00 90.38 92 LEU A O 1
ATOM 793 N N . ILE A 1 93 ? 5.904 -1.898 8.222 1.00 87.38 93 ILE A N 1
ATOM 794 C CA . ILE A 1 93 ? 6.265 -0.495 8.466 1.00 87.38 93 ILE A CA 1
ATOM 795 C C . ILE A 1 93 ? 5.096 0.266 9.091 1.00 87.38 93 ILE A C 1
ATOM 797 O O . ILE A 1 93 ? 5.286 0.954 10.090 1.00 87.38 93 ILE A O 1
ATOM 801 N N . LEU A 1 94 ? 3.884 0.122 8.549 1.00 84.94 94 LEU A N 1
ATOM 802 C CA . LEU A 1 94 ? 2.691 0.755 9.114 1.00 84.94 94 LEU A CA 1
ATOM 803 C C . LEU A 1 94 ? 2.485 0.316 10.573 1.00 84.94 94 LEU A C 1
ATOM 805 O O . LEU A 1 94 ? 2.316 1.157 11.453 1.00 84.94 94 LEU A O 1
ATOM 809 N N . LYS A 1 95 ? 2.596 -0.982 10.873 1.00 84.44 95 LYS A N 1
ATOM 810 C CA . LYS A 1 95 ? 2.514 -1.483 12.254 1.00 84.44 95 LYS A CA 1
ATOM 811 C C . LYS A 1 95 ? 3.588 -0.880 13.162 1.00 84.44 95 LYS A C 1
ATOM 813 O O . LYS A 1 95 ? 3.251 -0.455 14.259 1.00 84.44 95 LYS A O 1
ATOM 818 N N . LEU A 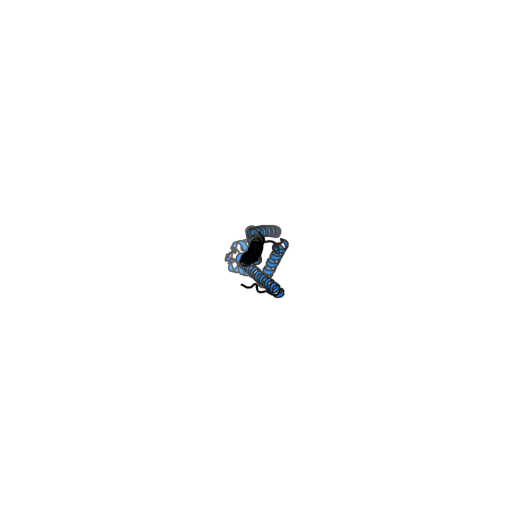1 96 ? 4.839 -0.791 12.704 1.00 86.19 96 LEU A N 1
ATOM 819 C CA . LEU A 1 96 ? 5.944 -0.193 13.468 1.00 86.19 96 LEU A CA 1
ATOM 820 C C . LEU A 1 96 ? 5.742 1.304 13.737 1.00 86.19 96 LEU A C 1
ATOM 822 O O . LEU A 1 96 ? 6.154 1.797 14.780 1.00 86.19 96 LEU A O 1
ATOM 826 N N . ILE A 1 97 ? 5.087 2.021 12.822 1.00 83.38 97 ILE A N 1
ATOM 827 C CA . ILE A 1 97 ? 4.717 3.435 12.994 1.00 83.38 97 ILE A CA 1
ATOM 828 C C . ILE A 1 97 ? 3.553 3.599 13.998 1.00 83.38 97 ILE A C 1
ATOM 830 O O . ILE A 1 97 ? 3.256 4.712 14.426 1.00 83.38 97 ILE A O 1
ATOM 834 N N . GLY A 1 98 ? 2.904 2.505 14.410 1.00 78.25 98 GLY A N 1
ATOM 835 C CA . GLY A 1 98 ? 1.756 2.537 15.316 1.00 78.25 98 GLY A CA 1
ATOM 836 C C . GLY A 1 98 ? 0.425 2.738 14.593 1.00 78.25 98 GLY A C 1
ATOM 837 O O . GLY A 1 98 ? -0.562 3.119 15.219 1.00 78.25 98 GLY A O 1
ATOM 838 N N . TYR A 1 99 ? 0.357 2.446 13.285 1.00 74.88 99 TYR A N 1
ATOM 839 C CA . TYR A 1 99 ? -0.875 2.594 12.494 1.00 74.88 99 TYR A CA 1
ATOM 840 C C . TYR A 1 99 ? -2.039 1.706 12.957 1.00 74.88 99 TYR A C 1
ATOM 842 O O . TYR A 1 99 ? -3.170 1.901 12.525 1.00 74.88 99 TYR A O 1
ATOM 850 N N . ALA A 1 100 ? -1.770 0.729 13.827 1.00 66.19 100 ALA A N 1
ATOM 851 C CA . ALA A 1 100 ? -2.774 -0.156 14.407 1.00 66.19 100 ALA A CA 1
ATOM 852 C C . ALA A 1 100 ? -3.468 0.423 15.654 1.00 66.19 100 ALA A C 1
ATOM 854 O O . ALA A 1 100 ? -4.545 -0.045 16.007 1.00 66.19 100 ALA A O 1
ATOM 855 N N . GLU A 1 101 ? -2.866 1.410 16.324 1.00 66.44 101 GLU A N 1
ATOM 856 C CA . GLU A 1 101 ? -3.288 1.840 17.667 1.00 66.44 101 GLU A CA 1
ATOM 857 C C . GLU A 1 101 ? -3.993 3.204 17.680 1.00 66.44 101 GLU A C 1
ATOM 859 O O . GLU A 1 101 ? -4.602 3.577 18.681 1.00 66.44 101 GLU A O 1
ATOM 864 N N . ARG A 1 102 ? -3.944 3.961 16.576 1.00 67.31 102 ARG A N 1
ATOM 865 C CA . ARG A 1 102 ? -4.467 5.333 16.506 1.00 67.31 102 ARG A CA 1
ATOM 866 C C . ARG A 1 102 ? -5.340 5.544 15.268 1.00 67.31 102 ARG A C 1
ATOM 868 O O . ARG A 1 102 ? -5.096 4.961 14.218 1.00 67.31 102 ARG A O 1
ATOM 875 N N . ASN A 1 103 ? -6.354 6.404 15.387 1.00 67.75 103 ASN A N 1
ATOM 876 C CA . ASN A 1 103 ? -7.169 6.842 14.252 1.00 67.75 103 ASN A CA 1
ATOM 877 C C . ASN A 1 103 ? -6.355 7.819 13.401 1.00 67.75 103 ASN A C 1
ATOM 879 O O . ASN A 1 103 ? -6.180 8.974 13.788 1.00 67.75 103 ASN A O 1
ATOM 883 N N . PHE A 1 104 ? -5.842 7.346 12.269 1.00 69.62 104 PHE A N 1
ATOM 884 C CA . PHE A 1 104 ? -5.109 8.187 11.332 1.00 69.62 104 PHE A CA 1
ATOM 885 C C . PHE A 1 104 ? -6.026 8.769 10.269 1.00 69.62 104 PHE A C 1
ATOM 887 O O . PHE A 1 104 ? -6.959 8.126 9.782 1.00 69.62 104 PHE A O 1
ATOM 894 N N . THR A 1 105 ? -5.718 9.995 9.873 1.00 82.31 105 THR A N 1
ATOM 895 C CA . THR A 1 105 ? -6.378 10.634 8.737 1.00 82.31 105 THR A CA 1
ATOM 896 C C . THR A 1 105 ? -5.739 10.177 7.427 1.00 82.31 105 THR A C 1
ATOM 898 O O . THR A 1 105 ? -4.536 9.920 7.350 1.00 82.31 105 THR A O 1
ATOM 901 N N . VAL A 1 106 ? -6.523 10.156 6.345 1.00 83.94 106 VAL A N 1
ATOM 902 C CA . VAL A 1 106 ? -6.018 9.876 4.984 1.00 83.94 106 VAL A CA 1
ATOM 903 C C . VAL A 1 106 ? -4.840 10.795 4.623 1.00 83.94 106 VAL A C 1
ATOM 905 O O . VAL A 1 106 ? -3.916 10.394 3.918 1.00 83.94 106 VAL A O 1
ATOM 908 N N . TRP A 1 107 ? -4.833 12.019 5.155 1.00 82.56 107 TRP A N 1
ATOM 909 C CA . TRP A 1 107 ? -3.766 12.996 4.955 1.00 82.56 107 TRP A CA 1
ATOM 910 C C . TRP A 1 107 ? -2.425 12.585 5.579 1.00 82.56 107 TRP A C 1
ATOM 912 O O . TRP A 1 107 ? -1.364 12.820 4.998 1.00 82.56 107 TRP A O 1
ATOM 922 N N . GLU A 1 108 ? -2.443 11.948 6.747 1.00 83.69 108 GLU A N 1
ATOM 923 C CA . GLU A 1 108 ? -1.225 11.431 7.378 1.00 83.69 108 GLU A CA 1
ATOM 924 C C . GLU A 1 108 ? -0.670 10.239 6.600 1.00 83.69 108 GLU A C 1
ATOM 926 O O . GLU A 1 108 ? 0.541 10.157 6.390 1.00 83.69 108 GLU A O 1
ATOM 931 N N . LEU A 1 109 ? -1.549 9.364 6.098 1.00 85.38 109 LEU A N 1
ATOM 932 C CA . LEU A 1 109 ? -1.153 8.257 5.226 1.00 85.38 109 LEU A CA 1
ATOM 933 C C . LEU A 1 109 ? -0.478 8.767 3.947 1.00 85.38 109 LEU A C 1
ATOM 935 O O . LEU A 1 109 ? 0.557 8.249 3.517 1.00 85.38 109 LEU A O 1
ATOM 939 N N . LEU A 1 110 ? -1.040 9.826 3.365 1.00 87.00 110 LEU A N 1
ATOM 940 C CA . LEU A 1 110 ? -0.485 10.508 2.201 1.00 87.00 110 LEU A CA 1
ATOM 941 C C . LEU A 1 110 ? 0.922 11.059 2.488 1.00 87.00 110 LEU A C 1
ATOM 943 O O . LEU A 1 110 ? 1.844 10.870 1.699 1.00 87.00 110 LEU A O 1
ATOM 947 N N . ARG A 1 111 ? 1.129 11.702 3.643 1.00 87.94 111 ARG A N 1
ATOM 948 C CA . ARG A 1 111 ? 2.452 12.218 4.035 1.00 87.94 111 ARG A CA 1
ATOM 949 C C . ARG A 1 111 ? 3.476 11.106 4.235 1.00 87.94 111 ARG A C 1
ATOM 951 O O . ARG A 1 111 ? 4.597 11.222 3.746 1.00 87.94 111 ARG A O 1
ATOM 958 N N . ILE A 1 112 ? 3.102 10.032 4.925 1.00 86.75 112 ILE A N 1
ATOM 959 C CA . ILE A 1 112 ? 4.006 8.908 5.204 1.00 86.75 112 ILE A CA 1
ATOM 960 C C . ILE A 1 112 ? 4.399 8.191 3.912 1.00 86.75 112 ILE A C 1
ATOM 962 O O . ILE A 1 112 ? 5.581 7.921 3.703 1.00 86.75 112 ILE A O 1
ATOM 966 N N . SER A 1 113 ? 3.439 7.936 3.020 1.00 88.88 113 SER A N 1
ATOM 967 C CA . SER A 1 113 ? 3.721 7.341 1.708 1.00 88.88 113 SER A CA 1
ATOM 968 C C . SER A 1 113 ? 4.647 8.220 0.864 1.00 88.88 113 SER A C 1
ATOM 970 O O . SER A 1 113 ? 5.567 7.690 0.243 1.00 88.88 113 SER A O 1
ATOM 972 N N . MET A 1 114 ? 4.482 9.550 0.885 1.00 86.44 114 MET A N 1
ATOM 973 C CA . MET A 1 114 ? 5.407 10.471 0.207 1.00 86.44 114 MET A CA 1
ATOM 974 C C . MET A 1 114 ? 6.825 10.395 0.784 1.00 86.44 114 MET A C 1
ATOM 976 O O . MET A 1 114 ? 7.788 10.311 0.024 1.00 86.44 114 MET A O 1
ATOM 980 N N . ILE A 1 115 ? 6.969 10.390 2.113 1.00 88.25 115 ILE A N 1
ATOM 981 C CA . ILE A 1 115 ? 8.280 10.324 2.777 1.00 88.25 115 ILE A CA 1
ATOM 982 C C . ILE A 1 115 ? 8.971 8.987 2.480 1.00 88.25 115 ILE A C 1
ATOM 984 O O . ILE A 1 115 ? 10.131 8.975 2.070 1.00 88.25 115 ILE A O 1
ATOM 988 N N . LEU A 1 116 ? 8.267 7.862 2.638 1.00 86.69 116 LEU A N 1
ATOM 989 C CA . LEU A 1 116 ? 8.813 6.532 2.353 1.00 86.69 116 LEU A CA 1
ATOM 990 C C . LEU A 1 116 ? 9.167 6.366 0.872 1.00 86.69 116 LEU A C 1
ATOM 992 O O . LEU A 1 116 ? 10.231 5.834 0.561 1.00 86.69 116 LEU A O 1
ATOM 996 N N . GLY A 1 117 ? 8.323 6.870 -0.034 1.00 84.31 117 GLY A N 1
ATOM 997 C CA . GLY A 1 117 ? 8.608 6.896 -1.468 1.00 84.31 117 GLY A CA 1
ATOM 998 C C . GLY A 1 117 ? 9.867 7.703 -1.788 1.00 84.31 117 GLY A C 1
ATOM 999 O O . GLY A 1 117 ? 10.735 7.226 -2.520 1.00 84.31 117 GLY A O 1
ATOM 1000 N N . ALA A 1 118 ? 10.027 8.879 -1.174 1.00 84.19 118 ALA A N 1
ATOM 1001 C CA . ALA A 1 118 ? 11.223 9.702 -1.328 1.00 84.19 118 ALA A CA 1
ATOM 1002 C C . ALA A 1 118 ? 12.485 8.987 -0.811 1.00 84.19 118 ALA A C 1
ATOM 1004 O O . ALA A 1 118 ? 13.482 8.920 -1.529 1.00 84.19 118 ALA A O 1
ATOM 1005 N N . PHE A 1 119 ? 12.447 8.376 0.376 1.00 85.12 119 PHE A N 1
ATOM 1006 C CA . PHE A 1 119 ? 13.588 7.614 0.900 1.00 85.12 119 PHE A CA 1
ATOM 1007 C C . PHE A 1 119 ? 13.956 6.417 0.020 1.00 85.12 119 PHE A C 1
ATOM 1009 O O . PHE A 1 119 ? 15.132 6.224 -0.295 1.00 85.12 119 PHE A O 1
ATOM 1016 N N . ALA A 1 120 ? 12.964 5.643 -0.423 1.00 81.94 120 ALA A N 1
ATOM 1017 C CA . ALA A 1 120 ? 13.192 4.517 -1.320 1.00 81.94 120 ALA A CA 1
ATOM 1018 C C . ALA A 1 120 ? 13.794 4.972 -2.660 1.00 81.94 120 ALA A C 1
ATOM 1020 O O . ALA A 1 120 ? 14.685 4.313 -3.198 1.00 81.94 120 ALA A O 1
ATOM 1021 N N . SER A 1 121 ? 13.377 6.137 -3.163 1.00 76.06 121 SER A N 1
ATOM 1022 C CA . SER A 1 121 ? 13.942 6.718 -4.380 1.00 76.06 121 SER A CA 1
ATOM 1023 C C . SER A 1 121 ? 15.387 7.171 -4.223 1.00 76.06 121 SER A C 1
ATOM 1025 O O . SER A 1 121 ? 16.210 6.875 -5.083 1.00 76.06 121 SER A O 1
ATOM 1027 N N . LEU A 1 122 ? 15.731 7.811 -3.102 1.00 80.69 122 LEU A N 1
ATOM 1028 C CA . LEU A 1 122 ? 17.105 8.210 -2.808 1.00 80.69 122 LEU A CA 1
ATOM 1029 C C . LEU A 1 122 ? 18.014 6.980 -2.713 1.00 80.69 122 LEU A C 1
ATOM 1031 O O . LEU A 1 122 ? 19.113 6.991 -3.265 1.00 80.69 122 LEU A O 1
ATOM 1035 N N . ALA A 1 123 ? 17.536 5.896 -2.094 1.00 80.38 123 ALA A N 1
ATOM 1036 C CA . ALA A 1 123 ? 18.248 4.619 -2.062 1.00 80.38 123 ALA A CA 1
ATOM 1037 C C . ALA A 1 123 ? 18.416 3.997 -3.462 1.00 80.38 123 ALA A C 1
ATOM 1039 O O . ALA A 1 123 ? 19.459 3.422 -3.766 1.00 80.38 123 ALA A O 1
ATOM 1040 N N . ARG A 1 124 ? 17.429 4.135 -4.354 1.00 72.12 124 ARG A N 1
ATOM 1041 C CA . ARG A 1 124 ? 17.547 3.672 -5.748 1.00 72.12 124 ARG A CA 1
ATOM 1042 C C . ARG A 1 124 ? 18.516 4.518 -6.575 1.00 72.12 124 ARG A C 1
ATOM 1044 O O . ARG A 1 124 ? 19.304 3.950 -7.335 1.00 72.12 124 ARG A O 1
ATOM 1051 N N . CYS A 1 125 ? 18.523 5.838 -6.382 1.00 71.25 125 CYS A N 1
ATOM 1052 C CA . CYS A 1 125 ? 19.470 6.757 -7.021 1.00 71.25 125 CYS A CA 1
ATOM 1053 C C . CYS A 1 125 ? 20.930 6.431 -6.682 1.00 71.25 125 CYS A C 1
ATOM 1055 O O . CYS A 1 125 ? 21.806 6.630 -7.520 1.00 71.25 125 CYS A O 1
ATOM 1057 N N . THR A 1 126 ? 21.211 5.937 -5.471 1.00 75.06 126 THR A N 1
ATOM 1058 C CA . THR A 1 126 ? 22.576 5.552 -5.075 1.00 75.06 126 THR A CA 1
ATOM 1059 C C . THR A 1 126 ? 22.980 4.177 -5.605 1.00 75.06 126 THR A C 1
ATOM 1061 O O . THR A 1 126 ? 24.160 3.950 -5.864 1.00 75.06 126 THR A O 1
ATOM 1064 N N . GLN A 1 127 ? 22.022 3.266 -5.806 1.00 68.56 127 GLN A N 1
ATOM 1065 C CA . GLN A 1 127 ? 22.274 1.904 -6.291 1.00 68.56 127 GLN A CA 1
ATOM 1066 C C . GLN A 1 127 ? 22.407 1.804 -7.813 1.00 68.56 127 GLN A C 1
ATOM 1068 O O . GLN A 1 127 ? 23.089 0.911 -8.314 1.00 68.56 127 GLN A O 1
ATOM 1073 N N . THR A 1 128 ? 21.748 2.686 -8.567 1.00 61.78 128 THR A N 1
ATOM 1074 C CA . THR A 1 128 ? 21.654 2.555 -10.024 1.00 61.78 128 THR A CA 1
ATOM 1075 C C . THR A 1 128 ? 21.985 3.857 -10.746 1.00 61.78 128 THR A C 1
ATOM 1077 O O . THR A 1 128 ? 21.443 4.913 -10.439 1.00 61.78 128 THR A O 1
ATOM 1080 N N . LYS A 1 129 ? 22.846 3.787 -11.773 1.00 62.03 129 LYS A N 1
ATOM 1081 C CA . LYS A 1 129 ? 23.064 4.879 -12.743 1.00 62.03 129 LYS A CA 1
ATOM 1082 C C . LYS A 1 129 ? 21.874 4.975 -13.713 1.00 62.03 129 LYS A C 1
ATOM 1084 O O . LYS A 1 129 ? 22.038 4.804 -14.917 1.00 62.03 129 LYS A O 1
ATOM 1089 N N . GLN A 1 130 ? 20.664 5.147 -13.192 1.00 61.09 130 GLN A N 1
ATOM 1090 C CA . GLN A 1 130 ? 19.440 5.245 -13.990 1.00 61.09 130 GLN A CA 1
ATOM 1091 C C . GLN A 1 130 ? 19.151 6.698 -14.388 1.00 61.09 130 GLN A C 1
ATOM 1093 O O . GLN A 1 130 ? 19.471 7.635 -13.657 1.00 61.09 130 GLN A O 1
ATOM 1098 N N . ARG A 1 131 ? 18.532 6.901 -15.559 1.00 68.44 131 ARG A N 1
ATOM 1099 C CA . ARG A 1 131 ? 18.040 8.220 -15.985 1.00 68.44 131 ARG A CA 1
ATOM 1100 C C . ARG A 1 131 ? 16.907 8.708 -15.071 1.00 68.44 131 ARG A C 1
ATOM 1102 O O . ARG A 1 131 ? 16.089 7.917 -14.604 1.00 68.44 131 ARG A O 1
ATOM 1109 N N . LEU A 1 132 ? 16.822 10.031 -14.897 1.00 71.19 132 LEU A N 1
ATOM 1110 C CA . LEU A 1 132 ? 15.871 10.730 -14.016 1.00 71.19 132 LEU A CA 1
ATOM 1111 C C . LEU A 1 132 ? 14.412 10.264 -14.178 1.00 71.19 132 LEU A C 1
ATOM 1113 O O . LEU A 1 132 ? 13.696 10.128 -13.192 1.00 71.19 132 LEU A O 1
ATOM 1117 N N . PHE A 1 133 ? 13.976 9.995 -15.412 1.00 71.25 133 PHE A N 1
ATOM 1118 C CA . PHE A 1 133 ? 12.595 9.597 -15.697 1.00 71.25 133 PHE A CA 1
ATOM 1119 C C . PHE A 1 133 ? 12.233 8.218 -15.124 1.00 71.25 133 PHE A C 1
ATOM 1121 O O . PHE A 1 133 ? 11.160 8.055 -14.550 1.00 71.25 133 PHE A O 1
ATOM 1128 N N . THR A 1 134 ? 13.134 7.236 -15.223 1.00 72.19 134 THR A N 1
ATOM 1129 C CA . THR A 1 134 ? 12.911 5.901 -14.647 1.00 72.19 134 THR A CA 1
ATOM 1130 C C . THR A 1 134 ? 12.866 5.961 -13.128 1.00 72.19 134 THR A C 1
ATOM 1132 O O . THR A 1 134 ? 11.992 5.350 -12.525 1.00 72.19 134 THR A O 1
ATOM 1135 N N . VAL A 1 135 ? 13.743 6.764 -12.523 1.00 75.88 135 VAL A N 1
ATOM 1136 C CA . VAL A 1 135 ? 13.715 6.999 -11.077 1.00 75.88 135 VAL A CA 1
ATOM 1137 C C . VAL A 1 135 ? 12.376 7.603 -10.664 1.00 75.88 135 VAL A C 1
ATOM 1139 O O . VAL A 1 135 ? 11.749 7.089 -9.748 1.00 75.88 135 VAL A O 1
ATOM 1142 N N . LEU A 1 136 ? 11.911 8.656 -11.348 1.00 80.06 136 LEU A N 1
ATOM 1143 C CA . LEU A 1 136 ? 10.656 9.342 -11.021 1.00 80.06 136 LEU A CA 1
ATOM 1144 C C . LEU A 1 136 ? 9.443 8.406 -11.104 1.00 80.06 136 LEU A C 1
ATOM 1146 O O . LEU A 1 136 ? 8.572 8.444 -10.235 1.00 80.06 136 LEU A O 1
ATOM 1150 N N . HIS A 1 137 ? 9.412 7.540 -12.116 1.00 78.81 137 HIS A N 1
ATOM 1151 C CA . HIS A 1 137 ? 8.375 6.524 -12.257 1.00 78.81 137 HIS A CA 1
ATOM 1152 C C . HIS A 1 137 ? 8.415 5.489 -11.123 1.00 78.81 137 HIS A C 1
ATOM 1154 O O . HIS A 1 137 ? 7.381 5.191 -10.525 1.00 78.81 137 HIS A O 1
ATOM 1160 N N . ASP A 1 138 ? 9.602 4.990 -10.774 1.00 78.12 138 ASP A N 1
ATOM 1161 C CA . ASP A 1 138 ? 9.774 4.066 -9.651 1.00 78.12 138 ASP A CA 1
ATOM 1162 C C . ASP A 1 138 ? 9.349 4.718 -8.321 1.00 78.12 138 ASP A C 1
ATOM 1164 O O . ASP A 1 138 ? 8.681 4.074 -7.510 1.00 78.12 138 ASP A O 1
ATOM 1168 N N . VAL A 1 139 ? 9.650 6.011 -8.112 1.00 83.56 139 VAL A N 1
ATOM 1169 C CA . VAL A 1 139 ? 9.175 6.775 -6.939 1.00 83.56 139 VAL A CA 1
ATOM 1170 C C . VAL A 1 139 ? 7.657 6.784 -6.895 1.00 83.56 139 VAL A C 1
ATOM 1172 O O . VAL A 1 139 ? 7.070 6.500 -5.852 1.00 83.56 139 VAL A O 1
ATOM 1175 N N . PHE A 1 140 ? 7.026 7.114 -8.023 1.00 85.94 140 PHE A N 1
ATOM 1176 C CA . PHE A 1 140 ? 5.577 7.190 -8.124 1.00 85.94 140 PHE A CA 1
ATOM 1177 C C . PHE A 1 140 ? 4.929 5.836 -7.836 1.00 85.94 140 PHE A C 1
ATOM 1179 O O . PHE A 1 140 ? 3.977 5.779 -7.060 1.00 85.94 140 PHE A O 1
ATOM 1186 N N . PHE A 1 141 ? 5.477 4.750 -8.386 1.00 85.69 141 PHE A N 1
ATOM 1187 C CA . PHE A 1 141 ? 5.012 3.397 -8.103 1.00 85.69 141 PHE A CA 1
ATOM 1188 C C . PHE A 1 141 ? 5.093 3.073 -6.608 1.00 85.69 141 PHE A C 1
ATOM 1190 O O . PHE A 1 141 ? 4.090 2.669 -6.024 1.00 85.69 141 PHE A O 1
ATOM 1197 N N . ILE A 1 142 ? 6.251 3.286 -5.972 1.00 86.69 142 ILE A N 1
ATOM 1198 C CA . ILE A 1 142 ? 6.451 2.972 -4.547 1.00 86.69 142 ILE A CA 1
ATOM 1199 C C . ILE A 1 142 ? 5.504 3.801 -3.676 1.00 86.69 142 ILE A C 1
ATOM 1201 O O . ILE A 1 142 ? 4.822 3.256 -2.809 1.00 86.69 142 ILE A O 1
ATOM 1205 N N . TYR A 1 143 ? 5.422 5.105 -3.936 1.00 89.69 143 TYR A N 1
ATOM 1206 C CA . TYR A 1 143 ? 4.493 6.005 -3.261 1.00 89.69 143 TYR A CA 1
ATOM 1207 C C . TYR A 1 143 ? 3.045 5.515 -3.385 1.00 89.69 143 TYR A C 1
ATOM 1209 O O . TYR A 1 143 ? 2.358 5.330 -2.377 1.00 89.69 143 TYR A O 1
ATOM 1217 N N . PHE A 1 144 ? 2.587 5.277 -4.616 1.00 89.81 144 PHE A N 1
ATOM 1218 C CA . PHE A 1 144 ? 1.199 4.931 -4.890 1.00 89.81 144 PHE A CA 1
ATOM 1219 C C . PHE A 1 144 ? 0.848 3.553 -4.314 1.00 89.81 144 PHE A C 1
ATOM 1221 O O . PHE A 1 144 ? -0.253 3.363 -3.800 1.00 89.81 144 PHE A O 1
ATOM 1228 N N . ASN A 1 145 ? 1.791 2.608 -4.319 1.00 89.12 145 ASN A N 1
ATOM 1229 C CA . ASN A 1 145 ? 1.618 1.275 -3.740 1.00 89.12 145 ASN A CA 1
ATOM 1230 C C . ASN A 1 145 ? 1.495 1.325 -2.209 1.00 89.12 145 ASN A C 1
ATOM 1232 O O . ASN A 1 145 ? 0.573 0.737 -1.643 1.00 89.12 145 ASN A O 1
ATOM 1236 N N . ILE A 1 146 ? 2.361 2.092 -1.536 1.00 89.00 146 ILE A N 1
ATOM 1237 C CA . ILE A 1 146 ? 2.289 2.279 -0.080 1.00 89.00 146 ILE A CA 1
ATOM 1238 C C . ILE A 1 146 ? 0.975 2.961 0.306 1.00 89.00 146 ILE A C 1
ATOM 1240 O O . ILE A 1 146 ? 0.312 2.533 1.251 1.00 89.00 146 ILE A O 1
ATOM 1244 N N . PHE A 1 147 ? 0.579 3.997 -0.436 1.00 90.75 147 PHE A N 1
ATOM 1245 C CA . PHE A 1 147 ? -0.665 4.720 -0.189 1.00 90.75 147 PHE A CA 1
ATOM 1246 C C . PHE A 1 147 ? -1.897 3.824 -0.359 1.00 90.75 147 PHE A C 1
ATOM 1248 O O . PHE A 1 147 ? -2.722 3.742 0.547 1.00 90.75 147 PHE A O 1
ATOM 1255 N N . THR A 1 148 ? -2.018 3.122 -1.487 1.00 90.44 148 THR A N 1
ATOM 1256 C CA . THR A 1 148 ? -3.169 2.246 -1.772 1.00 90.44 148 THR A CA 1
ATOM 1257 C C . THR A 1 148 ? -3.233 1.057 -0.818 1.00 90.44 148 THR A C 1
ATOM 1259 O O . THR A 1 148 ? -4.297 0.781 -0.269 1.00 90.44 148 THR A O 1
ATOM 1262 N N . THR A 1 149 ? -2.100 0.408 -0.534 1.00 89.88 149 THR A N 1
ATOM 1263 C CA . THR A 1 149 ? -2.009 -0.661 0.473 1.00 89.88 149 THR A CA 1
ATOM 1264 C C . THR A 1 149 ? -2.432 -0.154 1.846 1.00 89.88 149 THR A C 1
ATOM 1266 O O . THR A 1 149 ? -3.259 -0.775 2.511 1.00 89.88 149 THR A O 1
ATOM 1269 N N . GLY A 1 150 ? -1.911 1.001 2.263 1.00 87.38 150 GLY A N 1
ATOM 1270 C CA . GLY A 1 150 ? -2.314 1.636 3.508 1.00 87.38 150 GLY A CA 1
ATOM 1271 C C . GLY A 1 150 ? -3.815 1.905 3.545 1.00 87.38 150 GLY A C 1
ATOM 1272 O O . GLY A 1 150 ? -4.472 1.552 4.520 1.00 87.38 150 GLY A O 1
ATOM 1273 N N . LEU A 1 151 ? -4.376 2.453 2.468 1.00 88.69 151 LEU A N 1
ATOM 1274 C CA . LEU A 1 151 ? -5.791 2.800 2.375 1.00 88.69 151 LEU A CA 1
ATOM 1275 C C . LEU A 1 151 ? -6.675 1.555 2.518 1.00 88.69 151 LEU A C 1
ATOM 1277 O O . LEU A 1 151 ? -7.583 1.549 3.340 1.00 88.69 151 LEU A O 1
ATOM 1281 N N . ILE A 1 152 ? -6.369 0.473 1.800 1.00 88.75 152 ILE A N 1
ATOM 1282 C CA . ILE A 1 152 ? -7.119 -0.794 1.873 1.00 88.75 152 ILE A CA 1
ATOM 1283 C C . ILE A 1 152 ? -7.096 -1.371 3.291 1.00 88.75 152 ILE A C 1
ATOM 1285 O O . ILE A 1 152 ? -8.109 -1.863 3.788 1.00 88.75 152 ILE A O 1
ATOM 1289 N N . MET A 1 153 ? -5.943 -1.309 3.958 1.00 85.12 153 MET A N 1
ATOM 1290 C CA . MET A 1 153 ? -5.796 -1.855 5.306 1.00 85.12 153 MET A CA 1
ATOM 1291 C C . MET A 1 153 ? -6.501 -0.992 6.362 1.00 85.12 153 MET A C 1
ATOM 1293 O O . MET A 1 153 ? -7.036 -1.537 7.330 1.00 85.12 153 MET A O 1
ATOM 1297 N N . THR A 1 154 ? -6.531 0.328 6.162 1.00 79.25 154 THR A N 1
ATOM 1298 C CA . THR A 1 154 ? -6.994 1.333 7.141 1.00 79.25 154 THR A CA 1
ATOM 1299 C C . THR A 1 154 ? -8.420 1.810 6.935 1.00 79.25 154 THR A C 1
ATOM 1301 O O . THR A 1 154 ? -8.996 2.368 7.868 1.00 79.25 154 THR A O 1
ATOM 1304 N N . MET A 1 155 ? -9.020 1.558 5.769 1.00 75.31 155 MET A N 1
ATOM 1305 C CA . MET A 1 155 ? -10.448 1.757 5.549 1.00 75.31 155 MET A CA 1
ATOM 1306 C C . MET A 1 155 ? -11.234 0.817 6.464 1.00 75.31 155 MET A C 1
ATOM 1308 O O . MET A 1 155 ? -11.598 -0.301 6.101 1.00 75.31 155 MET A O 1
ATOM 1312 N N . HIS A 1 156 ? -11.507 1.271 7.683 1.00 63.19 156 HIS A N 1
ATOM 1313 C CA . HIS A 1 156 ? -12.657 0.799 8.426 1.00 63.19 156 HIS A CA 1
ATOM 1314 C C . HIS A 1 156 ? -13.894 1.322 7.710 1.00 63.19 156 HIS A C 1
ATOM 1316 O O . HIS A 1 156 ? -14.047 2.528 7.513 1.00 63.19 156 HIS A O 1
ATOM 1322 N N . LEU A 1 157 ? -14.760 0.400 7.292 1.00 48.12 157 LEU A N 1
ATOM 1323 C CA . LEU A 1 157 ? -16.128 0.768 6.982 1.00 48.12 157 LEU A CA 1
ATOM 1324 C C . LEU A 1 157 ? -16.668 1.399 8.273 1.00 48.12 157 LEU A C 1
ATOM 1326 O O . LEU A 1 157 ? -16.528 0.765 9.321 1.00 48.12 157 LEU A O 1
ATOM 1330 N N . PRO A 1 158 ? -17.145 2.652 8.253 1.00 46.00 158 PRO A N 1
ATOM 1331 C CA . PRO A 1 158 ? -17.636 3.281 9.461 1.00 46.00 158 PRO A CA 1
ATOM 1332 C C . PRO A 1 158 ? -18.823 2.460 9.970 1.00 46.00 158 PRO A C 1
ATOM 1334 O O . PRO A 1 158 ? -19.917 2.557 9.423 1.00 46.00 158 PRO A O 1
ATOM 1337 N N . GLU A 1 159 ? -18.617 1.672 11.025 1.00 46.28 159 GLU A N 1
ATOM 1338 C CA . GLU A 1 159 ? -19.676 1.236 11.941 1.00 46.28 159 GLU A CA 1
ATOM 1339 C C . GLU A 1 159 ? -20.165 2.486 12.684 1.00 46.28 159 GLU A C 1
ATOM 1341 O O . GLU A 1 159 ? -19.897 2.697 13.863 1.00 46.28 159 GLU A O 1
ATOM 1346 N N . LYS A 1 160 ? -20.789 3.409 11.949 1.00 41.84 160 LYS A N 1
ATOM 1347 C CA . LYS A 1 160 ? -21.294 4.664 12.503 1.00 41.84 160 LYS A CA 1
ATOM 1348 C C . LYS A 1 160 ? -22.635 4.505 13.211 1.00 41.84 160 LYS A C 1
ATOM 1350 O O . LYS A 1 160 ? -23.041 5.435 13.885 1.00 41.84 160 LYS A O 1
ATOM 1355 N N . GLU A 1 161 ? -23.284 3.349 13.137 1.00 47.03 161 GLU A N 1
ATOM 1356 C CA . GLU A 1 161 ? -24.614 3.187 13.735 1.00 47.03 161 GLU A CA 1
ATOM 1357 C C . GLU A 1 161 ? -24.600 2.683 15.184 1.00 47.03 161 GLU A C 1
ATOM 1359 O O . GLU A 1 161 ? -25.613 2.789 15.855 1.00 47.03 161 GLU A O 1
ATOM 1364 N N . GLN A 1 162 ? -23.475 2.204 15.732 1.00 44.75 162 GLN A N 1
ATOM 1365 C CA . GLN A 1 162 ? -23.498 1.603 17.079 1.00 44.75 162 GLN A CA 1
ATOM 1366 C C . GLN A 1 162 ? -23.157 2.558 18.230 1.00 44.75 162 GLN A C 1
ATOM 1368 O O . GLN A 1 162 ? -23.560 2.294 19.357 1.00 44.75 162 GLN A O 1
ATOM 1373 N N . LYS A 1 163 ? -22.462 3.678 17.976 1.00 42.75 163 LYS A N 1
ATOM 1374 C CA . LYS A 1 163 ? -22.160 4.669 19.028 1.00 42.75 163 LYS A CA 1
ATOM 1375 C C . LYS A 1 163 ? -23.282 5.680 19.255 1.00 42.75 163 LYS A C 1
ATOM 1377 O O . LYS A 1 163 ? -23.562 5.995 20.402 1.00 42.75 163 LYS A O 1
ATOM 1382 N N . GLU A 1 164 ? -23.947 6.135 18.192 1.00 48.38 164 GLU A N 1
ATOM 1383 C CA . GLU A 1 164 ? -25.089 7.057 18.313 1.00 48.38 164 GLU A CA 1
ATOM 1384 C C . GLU A 1 164 ? -26.329 6.345 18.893 1.00 48.38 164 GLU A C 1
ATOM 1386 O O . GLU A 1 164 ? -27.085 6.950 19.646 1.00 48.38 164 GLU A O 1
ATOM 1391 N N . GLU A 1 165 ? -26.504 5.038 18.639 1.00 49.00 165 GLU A N 1
ATOM 1392 C CA . GLU A 1 165 ? -27.581 4.234 19.243 1.00 49.00 165 GLU A CA 1
ATOM 1393 C C . GLU A 1 165 ? -27.278 3.835 20.705 1.00 49.00 165 GLU A C 1
ATOM 1395 O O . GLU A 1 165 ? -28.208 3.621 21.477 1.00 49.00 165 GLU A O 1
ATOM 1400 N N . GLN A 1 166 ? -26.001 3.758 21.115 1.00 48.00 166 GLN A N 1
ATOM 1401 C CA . GLN A 1 166 ? -25.611 3.536 22.519 1.00 48.00 166 GLN A CA 1
ATOM 1402 C C . GLN A 1 166 ? -25.735 4.806 23.366 1.00 48.00 166 GLN A C 1
ATOM 1404 O O . GLN A 1 166 ? -26.331 4.737 24.434 1.00 48.00 166 GLN A O 1
ATOM 1409 N N . GLU A 1 167 ? -25.265 5.961 22.879 1.00 51.78 167 GLU A N 1
ATOM 1410 C CA . GLU A 1 167 ? -25.487 7.244 23.573 1.00 51.78 167 GLU A CA 1
ATOM 1411 C C . GLU A 1 167 ? -26.984 7.596 23.629 1.00 51.78 167 GLU A C 1
ATOM 1413 O O . GLU A 1 167 ? -27.455 8.118 24.636 1.00 51.78 167 GLU A O 1
ATOM 1418 N N . GLY A 1 168 ? -27.756 7.257 22.588 1.00 52.38 168 GLY A N 1
ATOM 1419 C CA . GLY A 1 168 ? -29.213 7.410 22.589 1.00 52.38 168 GLY A CA 1
ATOM 1420 C C . GLY A 1 168 ? -29.925 6.513 23.608 1.00 52.38 168 GLY A C 1
ATOM 1421 O O . GLY A 1 168 ? -30.837 6.982 24.281 1.00 52.38 168 GLY A O 1
ATOM 1422 N N . LYS A 1 169 ? -29.489 5.254 23.767 1.00 54.91 169 LYS A N 1
ATOM 1423 C CA . LYS A 1 169 ? -30.061 4.316 24.751 1.00 54.91 169 LYS A CA 1
ATOM 1424 C C . LYS A 1 169 ? -29.674 4.645 26.188 1.00 54.91 169 LYS A C 1
ATOM 1426 O O . LYS A 1 169 ? -30.533 4.569 27.052 1.00 54.91 169 LYS A O 1
ATOM 1431 N N . GLU A 1 170 ? -28.435 5.069 26.444 1.00 60.06 170 GLU A N 1
ATOM 1432 C CA . GLU A 1 170 ? -28.031 5.529 27.783 1.00 60.06 170 GLU A CA 1
ATOM 1433 C C . GLU A 1 170 ? -28.830 6.773 28.208 1.00 60.06 170 GLU A C 1
ATOM 1435 O O . GLU A 1 170 ? -29.277 6.855 29.349 1.00 60.06 170 GLU A O 1
ATOM 1440 N N . LEU A 1 171 ? -29.094 7.701 27.279 1.00 67.50 171 LEU A N 1
ATOM 1441 C CA . LEU A 1 171 ? -29.944 8.868 27.537 1.00 67.50 171 LEU A CA 1
ATOM 1442 C C . LEU A 1 171 ? -31.427 8.503 27.725 1.00 67.50 171 LEU A C 1
ATOM 1444 O O . LEU A 1 171 ? -32.095 9.120 28.554 1.00 67.50 171 LEU A O 1
ATOM 1448 N N . GLU A 1 172 ? -31.960 7.528 26.982 1.00 68.81 172 GLU A N 1
ATOM 1449 C CA . GLU A 1 172 ? -33.332 7.034 27.179 1.00 68.81 172 GLU A CA 1
ATOM 1450 C C . GLU A 1 172 ? -33.488 6.272 28.506 1.00 68.81 172 GLU A C 1
ATOM 1452 O O . GLU A 1 172 ? -34.490 6.475 29.194 1.00 68.81 172 GLU A O 1
ATOM 1457 N N . ASP A 1 173 ? -32.495 5.478 28.914 1.00 69.56 173 ASP A N 1
ATOM 1458 C CA . ASP A 1 173 ? -32.486 4.758 30.194 1.00 69.56 173 ASP A CA 1
ATOM 1459 C C . ASP A 1 173 ? -32.341 5.724 31.390 1.00 69.56 173 ASP A C 1
ATOM 1461 O O . ASP A 1 173 ? -33.040 5.580 32.402 1.00 69.56 173 ASP A O 1
ATOM 1465 N N . GLU A 1 174 ? -31.508 6.769 31.282 1.00 70.81 174 GLU A N 1
ATOM 1466 C CA . GLU A 1 174 ? -31.436 7.842 32.290 1.00 70.81 174 GLU A CA 1
ATOM 1467 C C . GLU A 1 174 ? -32.748 8.642 32.377 1.00 70.81 174 GLU A C 1
ATOM 1469 O O . GLU A 1 174 ? -33.217 8.965 33.472 1.00 70.81 174 GLU A O 1
ATOM 1474 N N . LEU A 1 175 ? -33.397 8.933 31.245 1.00 73.44 175 LEU A N 1
ATOM 1475 C CA . LEU A 1 175 ? -34.678 9.644 31.235 1.00 73.44 175 LEU A CA 1
ATOM 1476 C C . LEU A 1 175 ? -35.818 8.778 31.797 1.00 73.44 175 LEU A C 1
ATOM 1478 O O . LEU A 1 175 ? -36.686 9.286 32.512 1.00 73.44 175 LEU A O 1
ATOM 1482 N N . PHE A 1 176 ? -35.812 7.474 31.507 1.00 74.88 176 PHE A N 1
ATOM 1483 C CA . PHE A 1 176 ? -36.794 6.521 32.021 1.00 74.88 176 PHE A CA 1
ATOM 1484 C C . PHE A 1 176 ? -36.664 6.343 33.537 1.00 74.88 176 PHE A C 1
ATOM 1486 O O . PHE A 1 176 ? -37.671 6.409 34.239 1.00 74.88 176 PHE A O 1
ATOM 1493 N N . THR A 1 177 ? -35.438 6.216 34.057 1.00 70.38 177 THR A N 1
ATOM 1494 C CA . THR A 1 177 ? -35.183 6.106 35.506 1.00 70.38 177 THR A CA 1
ATOM 1495 C C . THR A 1 177 ? -35.564 7.377 36.274 1.00 70.38 177 THR A C 1
ATOM 1497 O O . THR A 1 177 ? -36.193 7.291 37.332 1.00 70.38 177 THR A O 1
ATOM 1500 N N . LEU A 1 178 ? -35.280 8.564 35.723 1.00 68.50 178 LEU A N 1
ATOM 1501 C CA . LEU A 1 178 ? -35.745 9.842 36.281 1.00 68.50 178 LEU A CA 1
ATOM 1502 C C . LEU A 1 178 ? -37.274 9.974 36.241 1.00 68.50 178 LEU A C 1
ATOM 1504 O O . LEU A 1 178 ? -37.877 10.504 37.175 1.00 68.50 178 LEU A O 1
ATOM 1508 N N . SER A 1 179 ? -37.918 9.489 35.176 1.00 69.44 179 SER A N 1
ATOM 1509 C CA . SER A 1 179 ? -39.378 9.496 35.067 1.00 69.44 179 SER A CA 1
ATOM 1510 C C . SER A 1 179 ? -40.031 8.558 36.081 1.00 69.44 179 SER A C 1
ATOM 1512 O O . SER A 1 179 ? -41.022 8.949 36.692 1.00 69.44 179 SER A O 1
ATOM 1514 N N . SER A 1 180 ? -39.489 7.353 36.290 1.00 67.44 180 SER A N 1
ATOM 1515 C CA . SER A 1 180 ? -40.013 6.411 37.286 1.00 67.44 180 SER A CA 1
ATOM 1516 C C . SER A 1 180 ? -39.834 6.921 38.714 1.00 67.44 180 SER A C 1
ATOM 1518 O O . SER A 1 180 ? -40.748 6.784 39.520 1.00 67.44 180 SER A O 1
ATOM 1520 N N . HIS A 1 181 ? -38.712 7.583 39.015 1.00 63.03 181 HIS A N 1
ATOM 1521 C CA . HIS A 1 181 ? -38.463 8.110 40.357 1.00 63.03 181 HIS A CA 1
ATOM 1522 C C . HIS A 1 181 ? -39.397 9.281 40.708 1.00 63.03 181 HIS A C 1
ATOM 1524 O O . HIS A 1 181 ? -39.957 9.323 41.798 1.00 63.03 181 HIS A O 1
ATOM 1530 N N . ASN A 1 182 ? -39.667 10.177 39.749 1.00 59.03 182 ASN A N 1
ATOM 1531 C CA . ASN A 1 182 ? -40.658 11.246 39.928 1.00 59.03 182 ASN A CA 1
ATOM 1532 C C . ASN A 1 182 ? -42.090 10.703 40.097 1.00 59.03 182 ASN A C 1
ATOM 1534 O O . ASN A 1 182 ? -42.933 11.346 40.724 1.00 59.03 182 ASN A O 1
ATOM 1538 N N . GLN A 1 183 ? -42.389 9.540 39.511 1.00 59.12 183 GLN A N 1
ATOM 1539 C CA . GLN A 1 183 ? -43.706 8.916 39.605 1.00 59.12 183 GLN A CA 1
ATOM 1540 C C . GLN A 1 183 ? -43.916 8.255 40.977 1.00 59.12 183 GLN A C 1
ATOM 1542 O O . GLN A 1 183 ? -44.986 8.429 41.556 1.00 59.12 183 GLN A O 1
ATOM 1547 N N . GLU A 1 184 ? -42.883 7.615 41.536 1.00 59.91 184 GLU A N 1
ATOM 1548 C CA . GLU A 1 184 ? -42.888 7.102 42.916 1.00 59.91 184 GLU A CA 1
ATOM 1549 C C . GLU A 1 184 ? -42.987 8.228 43.959 1.00 59.91 184 GLU A C 1
ATOM 1551 O O . GLU A 1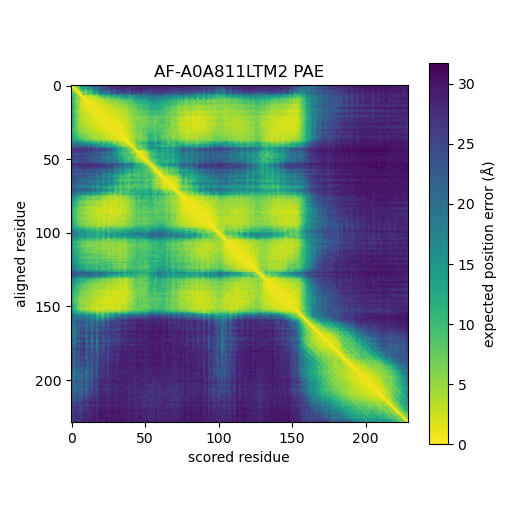 184 ? -43.807 8.128 44.870 1.00 59.91 184 GLU A O 1
ATOM 1556 N N . GLU A 1 185 ? -42.258 9.344 43.799 1.00 59.03 185 GLU A N 1
ATOM 1557 C CA . GLU A 1 185 ? -42.391 10.503 44.706 1.00 59.03 185 GLU A CA 1
ATOM 1558 C C . GLU A 1 185 ? -43.811 11.098 44.681 1.00 59.03 185 GLU A C 1
ATOM 1560 O O . GLU A 1 185 ? -44.341 11.524 45.708 1.00 59.03 185 GLU A O 1
ATOM 1565 N N . THR A 1 186 ? -44.469 11.092 43.516 1.00 58.06 186 THR A N 1
ATOM 1566 C CA . THR A 1 186 ? -45.837 11.617 43.384 1.00 58.06 186 THR A CA 1
ATOM 1567 C C . THR A 1 186 ? -46.880 10.690 44.026 1.00 58.06 186 THR A C 1
ATOM 1569 O O . THR A 1 186 ? -47.893 11.177 44.536 1.00 58.06 186 THR A O 1
ATOM 1572 N N . GLU A 1 187 ? -46.653 9.373 44.015 1.00 58.97 187 GLU A N 1
ATOM 1573 C CA . GLU A 1 187 ? -47.524 8.391 44.676 1.00 58.97 187 GLU A CA 1
ATOM 1574 C C . GLU A 1 187 ? -47.335 8.392 46.202 1.00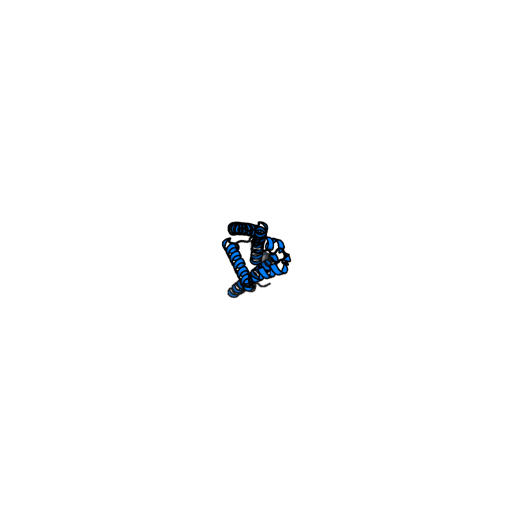 58.97 187 GLU A C 1
ATOM 1576 O O . GLU A 1 187 ? -48.336 8.421 46.924 1.00 58.97 187 GLU A O 1
ATOM 1581 N N . GLU A 1 188 ? -46.099 8.492 46.708 1.00 60.06 188 GLU A N 1
ATOM 1582 C CA . GLU A 1 188 ? -45.849 8.644 48.151 1.00 60.06 188 GLU A CA 1
ATOM 1583 C C . GLU A 1 188 ? -46.478 9.936 48.706 1.00 60.06 188 GLU A C 1
ATOM 1585 O O . GLU A 1 188 ? -47.142 9.918 49.748 1.00 60.06 188 GLU A O 1
ATOM 1590 N N . ASP A 1 189 ? -46.369 11.057 47.986 1.00 59.47 189 ASP A N 1
ATOM 1591 C CA . ASP A 1 189 ? -46.985 12.328 48.390 1.00 59.47 189 ASP A CA 1
ATOM 1592 C C . ASP A 1 189 ? -48.525 12.290 48.377 1.00 59.47 189 ASP A C 1
ATOM 1594 O O . ASP A 1 189 ? -49.184 13.037 49.119 1.00 59.47 189 ASP A O 1
ATOM 1598 N N . ALA A 1 190 ? -49.123 11.442 47.536 1.00 63.91 190 ALA A N 1
ATOM 1599 C CA . ALA A 1 190 ? -50.567 11.237 47.486 1.00 63.91 190 ALA A CA 1
ATOM 1600 C C . ALA A 1 190 ? -51.054 10.374 48.662 1.00 63.91 190 ALA A C 1
ATOM 1602 O O . ALA A 1 190 ? -52.018 10.759 49.333 1.00 63.91 190 ALA A O 1
ATOM 1603 N N . GLU A 1 191 ? -50.352 9.282 48.980 1.00 66.75 191 GLU A N 1
ATOM 1604 C CA . GLU A 1 191 ? -50.681 8.418 50.122 1.00 66.75 191 GLU A CA 1
ATOM 1605 C C . GLU A 1 191 ? -50.521 9.150 51.466 1.00 66.75 191 GLU A C 1
ATOM 1607 O O . GLU A 1 191 ? -51.383 9.048 52.346 1.00 66.75 191 GLU A O 1
ATOM 1612 N N . VAL A 1 192 ? -49.475 9.970 51.622 1.00 68.50 192 VAL A N 1
ATOM 1613 C CA . VAL A 1 192 ? -49.259 10.770 52.843 1.00 68.50 192 VAL A CA 1
ATOM 1614 C C . VAL A 1 192 ? -50.359 11.824 53.031 1.00 68.50 192 VAL A C 1
ATOM 1616 O O . VAL A 1 192 ? -50.760 12.121 54.164 1.00 68.50 192 VAL A O 1
ATOM 1619 N N . LYS A 1 193 ? -50.893 12.396 51.945 1.00 68.81 193 LYS A N 1
ATOM 1620 C CA . LYS A 1 193 ? -52.038 13.320 52.020 1.00 68.81 193 LYS A CA 1
ATOM 1621 C C . LYS A 1 193 ? -53.324 12.605 52.416 1.00 68.81 193 LYS A C 1
ATOM 1623 O O . LYS A 1 193 ? -54.055 13.127 53.260 1.00 68.81 193 LYS A O 1
ATOM 1628 N N . GLU A 1 194 ? -53.578 11.420 51.870 1.00 72.62 194 GLU A N 1
ATOM 1629 C CA . GLU A 1 194 ? -54.776 10.639 52.185 1.00 72.62 194 GLU A CA 1
ATOM 1630 C C . GLU A 1 194 ? -54.791 10.193 53.659 1.00 72.62 194 GLU A C 1
ATOM 1632 O O . GLU A 1 194 ? -55.782 10.406 54.364 1.00 72.62 194 GLU A O 1
ATOM 1637 N N . GLN A 1 195 ? -53.656 9.715 54.182 1.00 70.19 195 GLN A N 1
ATOM 1638 C CA . GLN A 1 195 ? -53.522 9.348 55.599 1.00 70.19 195 GLN A CA 1
ATOM 1639 C C . GLN A 1 195 ? -53.717 10.542 56.547 1.00 70.19 195 GLN A C 1
ATOM 1641 O O . GLN A 1 195 ? -54.352 10.416 57.601 1.00 70.19 195 GLN A O 1
ATOM 1646 N N . ASN A 1 196 ? -53.205 11.721 56.181 1.00 72.75 196 ASN A N 1
ATOM 1647 C CA . ASN A 1 196 ? -53.392 12.936 56.976 1.00 72.75 196 ASN A CA 1
ATOM 1648 C C . ASN A 1 196 ? -54.856 13.403 56.989 1.00 72.75 196 ASN A C 1
ATOM 1650 O O . ASN A 1 196 ? -55.350 13.846 58.031 1.00 72.75 196 ASN A O 1
ATOM 1654 N N . GLU A 1 197 ? -55.581 13.275 55.874 1.00 75.50 197 GLU A N 1
ATOM 1655 C CA . GLU A 1 197 ? -57.014 13.580 55.833 1.00 75.50 197 GLU A CA 1
ATOM 1656 C C . GLU A 1 197 ? -57.850 12.613 56.679 1.00 75.50 197 GLU A C 1
ATOM 1658 O O . GLU A 1 197 ? -58.798 13.041 57.350 1.00 75.50 197 GLU A O 1
ATOM 1663 N N . GLU A 1 198 ? -57.517 11.320 56.685 1.00 77.25 198 GLU A N 1
ATOM 1664 C CA . GLU A 1 198 ? -58.192 10.340 57.539 1.00 77.25 198 GLU A CA 1
ATOM 1665 C C . GLU A 1 198 ? -57.957 10.614 59.029 1.00 77.25 198 GLU A C 1
ATOM 1667 O O . GLU A 1 198 ? -58.915 10.621 59.812 1.00 77.25 198 GLU A O 1
ATOM 1672 N N . GLN A 1 199 ? -56.721 10.934 59.431 1.00 73.81 199 GLN A N 1
ATOM 1673 C CA . GLN A 1 199 ? -56.433 11.322 60.815 1.00 73.81 199 GLN A CA 1
ATOM 1674 C C . GLN A 1 199 ? -57.169 12.601 61.229 1.00 73.81 199 GLN A C 1
ATOM 1676 O O . GLN A 1 199 ? -57.680 12.688 62.352 1.00 73.81 199 GLN A O 1
ATOM 1681 N N . LEU A 1 200 ? -57.276 13.584 60.329 1.00 78.38 200 LEU A N 1
ATOM 1682 C CA . LEU A 1 200 ? -58.021 14.813 60.593 1.00 78.38 200 LEU A CA 1
ATOM 1683 C C . LEU A 1 200 ? -59.507 14.512 60.838 1.00 78.38 200 LEU A C 1
ATOM 1685 O O . LEU A 1 200 ? -60.076 14.995 61.819 1.00 78.38 200 LEU A O 1
ATOM 1689 N N . LYS A 1 201 ? -60.124 13.662 60.004 1.00 82.75 201 LYS A N 1
ATOM 1690 C CA . LYS A 1 201 ? -61.525 13.226 60.161 1.00 82.75 201 LYS A CA 1
ATOM 1691 C C . LYS A 1 201 ? -61.746 12.486 61.485 1.00 82.75 201 LYS A C 1
ATOM 1693 O O . LYS A 1 201 ? -62.771 12.705 62.139 1.00 82.75 201 LYS A O 1
ATOM 1698 N N . LEU A 1 202 ? -60.794 11.649 61.901 1.00 78.81 202 LEU A N 1
ATOM 1699 C CA . LEU A 1 202 ? -60.858 10.910 63.164 1.00 78.81 202 LEU A CA 1
ATOM 1700 C C . LEU A 1 202 ? -60.804 11.855 64.376 1.00 78.81 202 LEU A C 1
ATOM 1702 O O . LEU A 1 202 ? -61.648 11.770 65.273 1.00 78.81 202 LEU A O 1
ATOM 1706 N N . ASN A 1 203 ? -59.869 12.808 64.373 1.00 80.19 203 ASN A N 1
ATOM 1707 C CA . ASN A 1 203 ? -59.744 13.813 65.432 1.00 80.19 203 ASN A CA 1
ATOM 1708 C C . ASN A 1 203 ? -61.011 14.668 65.561 1.00 80.19 203 ASN A C 1
ATOM 1710 O O . ASN A 1 203 ? -61.489 14.927 66.669 1.00 80.19 203 ASN A O 1
ATOM 1714 N N . ASP A 1 204 ? -61.615 15.037 64.434 1.00 83.56 204 ASP A N 1
ATOM 1715 C CA . ASP A 1 204 ? -62.847 15.819 64.397 1.00 83.56 204 ASP A CA 1
ATOM 1716 C C . ASP A 1 204 ? -64.042 15.064 65.015 1.00 83.56 204 ASP A C 1
ATOM 1718 O O . ASP A 1 204 ? -64.879 15.645 65.720 1.00 83.56 204 ASP A O 1
ATOM 1722 N N . GLN A 1 205 ? -64.116 13.743 64.809 1.00 83.31 205 GLN A N 1
ATOM 1723 C CA . GLN A 1 205 ? -65.119 12.890 65.453 1.00 83.31 205 GLN A CA 1
ATOM 1724 C C . GLN A 1 205 ? -64.909 12.790 66.967 1.00 83.31 205 GLN A C 1
ATOM 1726 O O . GLN A 1 205 ? -65.882 12.909 67.720 1.00 83.31 205 GLN A O 1
ATOM 1731 N N . VAL A 1 206 ? -63.665 12.625 67.423 1.00 79.94 206 VAL A N 1
ATOM 1732 C CA . VAL A 1 206 ? -63.327 12.564 68.856 1.00 79.94 206 VAL A CA 1
ATOM 1733 C C . VAL A 1 206 ? -63.695 13.875 69.556 1.00 79.94 206 VAL A C 1
ATOM 1735 O O . VAL A 1 206 ? -64.329 13.861 70.615 1.00 79.94 206 VAL A O 1
ATOM 1738 N N . ILE A 1 207 ? -63.396 15.023 68.940 1.00 78.38 207 ILE A N 1
ATOM 1739 C CA . ILE A 1 207 ? -63.775 16.342 69.471 1.00 78.38 207 ILE A CA 1
ATOM 1740 C C . ILE A 1 207 ? -65.303 16.463 69.581 1.00 78.38 207 ILE A C 1
ATOM 1742 O O . ILE A 1 207 ? -65.822 16.867 70.627 1.00 78.38 207 ILE A O 1
ATOM 1746 N N . LYS A 1 208 ? -66.051 16.054 68.547 1.00 82.00 208 LYS A N 1
ATOM 1747 C CA . LYS A 1 208 ? -67.526 16.069 68.560 1.00 82.00 208 LYS A CA 1
ATOM 1748 C C . LYS A 1 208 ? -68.112 15.160 69.646 1.00 82.00 208 LYS A C 1
ATOM 1750 O O . LYS A 1 208 ? -69.110 15.532 70.270 1.00 82.00 208 LYS A O 1
ATOM 1755 N N . GLN A 1 209 ? -67.514 13.997 69.904 1.00 78.44 209 GLN A N 1
ATOM 1756 C CA . GLN A 1 209 ? -67.935 13.102 70.990 1.00 78.44 209 GLN A CA 1
ATOM 1757 C C . GLN A 1 209 ? -67.663 13.710 72.372 1.00 78.44 209 GLN A C 1
ATOM 1759 O O . GLN A 1 209 ? -68.557 13.722 73.223 1.00 78.44 209 GLN A O 1
ATOM 1764 N N . ASN A 1 210 ? -66.483 14.298 72.571 1.00 74.50 210 ASN A N 1
ATOM 1765 C CA . ASN A 1 210 ? -66.117 14.951 73.826 1.00 74.50 210 ASN A CA 1
ATOM 1766 C C . ASN A 1 210 ? -67.024 16.148 74.142 1.00 74.50 210 ASN A C 1
ATOM 1768 O O . ASN A 1 210 ? -67.478 16.286 75.281 1.00 74.50 210 ASN A O 1
ATOM 1772 N N . LEU A 1 211 ? -67.369 16.964 73.138 1.00 73.38 211 LEU A N 1
ATOM 1773 C CA . LEU A 1 211 ? -68.314 18.079 73.279 1.00 73.38 211 LEU A CA 1
ATOM 1774 C C . LEU A 1 211 ? -69.730 17.603 73.640 1.00 73.38 211 LEU A C 1
ATOM 1776 O O . LEU A 1 211 ? -70.384 18.200 74.500 1.00 73.38 211 LEU A O 1
ATOM 1780 N N . LYS A 1 212 ? -70.204 16.498 73.044 1.00 71.62 212 LYS A N 1
ATOM 1781 C CA . LYS A 1 212 ? -71.488 15.878 73.423 1.00 71.62 212 LYS A CA 1
ATOM 1782 C C . LYS A 1 212 ? -71.472 15.383 74.874 1.00 71.62 212 LYS A C 1
ATOM 1784 O O . LYS A 1 212 ? -72.439 15.617 75.600 1.00 71.62 212 LYS A O 1
ATOM 1789 N N . ALA A 1 213 ? -70.377 14.769 75.322 1.00 66.06 213 ALA A N 1
ATOM 1790 C CA . ALA A 1 213 ? -70.224 14.306 76.702 1.00 66.06 213 ALA A CA 1
ATOM 1791 C C . ALA A 1 213 ? -70.193 15.470 77.713 1.00 66.06 213 ALA A C 1
ATOM 1793 O O . ALA A 1 213 ? -70.827 15.397 78.770 1.00 66.06 213 ALA A O 1
ATOM 1794 N N . THR A 1 214 ? -69.536 16.587 77.376 1.00 62.69 214 THR A N 1
ATOM 1795 C CA . THR A 1 214 ? -69.525 17.786 78.236 1.00 62.69 214 THR A CA 1
ATOM 1796 C C . THR A 1 214 ? -70.887 18.477 78.285 1.00 62.69 214 THR A C 1
ATOM 1798 O O . THR A 1 214 ? -71.311 18.903 79.361 1.00 62.69 214 THR A O 1
ATOM 1801 N N . ALA A 1 215 ? -71.615 18.551 77.165 1.00 61.00 215 ALA A N 1
ATOM 1802 C CA . ALA A 1 215 ? -72.979 19.083 77.127 1.00 61.00 215 ALA A CA 1
ATOM 1803 C C . ALA A 1 215 ? -73.956 18.236 77.965 1.00 61.00 215 ALA A C 1
ATOM 1805 O O . ALA A 1 215 ? -74.776 18.785 78.708 1.00 61.00 215 ALA A O 1
ATOM 1806 N N . PHE A 1 216 ? -73.818 16.906 77.920 1.00 57.84 216 PHE A N 1
ATOM 1807 C CA . PHE A 1 216 ? -74.597 15.988 78.750 1.00 57.84 216 PHE A CA 1
ATOM 1808 C C . PHE A 1 216 ? -74.326 16.212 80.247 1.00 57.84 216 PHE A C 1
ATOM 1810 O O . PHE A 1 216 ? -75.267 16.377 81.028 1.00 57.84 216 PHE A O 1
ATOM 1817 N N . ASN A 1 217 ? -73.055 16.350 80.641 1.00 55.16 217 ASN A N 1
ATOM 1818 C CA . ASN A 1 217 ? -72.670 16.614 82.030 1.00 55.16 217 ASN A CA 1
ATOM 1819 C C . ASN A 1 217 ? -73.201 17.976 82.536 1.00 55.16 217 ASN A C 1
ATOM 1821 O O . ASN A 1 217 ? -73.761 18.078 83.630 1.00 55.16 217 ASN A O 1
ATOM 1825 N N . LYS A 1 218 ? -73.158 19.019 81.695 1.00 56.00 218 LYS A N 1
ATOM 1826 C CA . LYS A 1 218 ? -73.692 20.356 82.024 1.00 56.00 218 LYS A CA 1
ATOM 1827 C C . LYS A 1 218 ? -75.222 20.362 82.194 1.00 56.00 218 LYS A C 1
ATOM 1829 O O . LYS A 1 218 ? -75.744 21.100 83.030 1.00 56.00 218 LYS A O 1
ATOM 1834 N N . SER A 1 219 ? -75.943 19.515 81.453 1.00 54.41 219 SER A N 1
ATOM 1835 C CA . SER A 1 219 ? -77.404 19.355 81.579 1.00 54.41 219 SER A CA 1
ATOM 1836 C C . SER A 1 219 ? -77.836 18.563 82.826 1.00 54.41 219 SER A C 1
ATOM 1838 O O . SER A 1 219 ? -78.912 18.814 83.371 1.00 54.41 219 SER A O 1
ATOM 1840 N N . SER A 1 220 ? -76.975 17.666 83.323 1.00 53.91 220 SER A N 1
ATOM 1841 C CA . SER A 1 220 ? -77.189 16.888 84.553 1.00 53.91 220 SER A CA 1
ATOM 1842 C C . SER A 1 220 ? -77.038 17.749 85.817 1.00 53.91 220 SER A C 1
ATOM 1844 O O . SER A 1 220 ? -77.832 17.644 86.752 1.00 53.91 220 SER A O 1
ATOM 1846 N N . ILE A 1 221 ? -76.087 18.691 85.814 1.00 54.00 221 ILE A N 1
ATOM 1847 C CA . ILE A 1 221 ? -75.847 19.606 86.943 1.00 54.00 221 ILE A CA 1
ATOM 1848 C C . ILE A 1 221 ? -77.005 20.608 87.115 1.00 54.00 221 ILE A C 1
ATOM 1850 O O . ILE A 1 221 ? -77.426 20.879 88.239 1.00 54.00 221 ILE A O 1
ATOM 1854 N N . ARG A 1 222 ? -77.605 21.099 86.020 1.00 51.22 222 ARG A N 1
ATOM 1855 C CA . ARG A 1 222 ? -78.707 22.082 86.081 1.00 51.22 222 ARG A CA 1
ATOM 1856 C C . ARG A 1 222 ? -80.025 21.510 86.623 1.00 51.22 222 ARG A C 1
ATOM 1858 O O . ARG A 1 222 ? -80.849 22.267 87.120 1.00 51.22 222 ARG A O 1
ATOM 1865 N N . LYS A 1 223 ? -80.223 20.186 86.576 1.00 51.94 223 LYS A N 1
ATOM 1866 C CA . LYS A 1 223 ? -81.405 19.527 87.166 1.00 51.94 223 LYS A CA 1
ATOM 1867 C C . LYS A 1 223 ? -81.284 19.272 88.673 1.00 51.94 223 LYS A C 1
ATOM 1869 O O . LYS A 1 223 ? -82.299 19.006 89.306 1.00 51.94 223 LYS A O 1
ATOM 1874 N N . ARG A 1 224 ? -80.088 19.384 89.268 1.00 50.56 224 ARG A N 1
ATOM 1875 C CA . ARG A 1 224 ? -79.898 19.231 90.724 1.00 50.56 224 ARG A CA 1
ATOM 1876 C C . ARG A 1 224 ? -80.016 20.534 91.518 1.00 50.56 224 ARG A C 1
ATOM 1878 O O . ARG A 1 224 ? -80.215 20.459 92.721 1.00 50.56 224 ARG A O 1
ATOM 1885 N N . SER A 1 225 ? -79.952 21.709 90.885 1.00 47.53 225 SER A N 1
ATOM 1886 C CA . SER A 1 225 ? -80.007 22.996 91.603 1.00 47.53 225 SER A CA 1
ATOM 1887 C C . SER A 1 225 ? -81.414 23.594 91.763 1.00 47.53 225 SER A C 1
ATOM 1889 O O . SER A 1 225 ? -81.521 24.738 92.184 1.00 47.53 225 SER A O 1
ATOM 1891 N N . VAL A 1 226 ? -82.486 22.876 91.405 1.00 53.19 226 VAL A N 1
ATOM 1892 C CA . VAL A 1 226 ? -83.883 23.371 91.503 1.00 53.19 226 VAL A CA 1
ATOM 1893 C C . VAL A 1 226 ? -84.693 22.596 92.561 1.00 53.19 226 VAL A C 1
ATOM 1895 O O . VAL A 1 226 ? -85.906 22.720 92.637 1.00 53.19 226 VAL A O 1
ATOM 1898 N N . VAL A 1 227 ? -84.039 21.787 93.406 1.00 54.03 227 VAL A N 1
ATOM 1899 C CA . VAL A 1 227 ? -84.711 20.968 94.445 1.00 54.03 227 VAL A CA 1
ATOM 1900 C C . VAL A 1 227 ? -84.250 21.337 95.866 1.00 54.03 227 VAL A C 1
ATOM 1902 O O . VAL A 1 227 ? -84.500 20.617 96.827 1.00 54.03 227 VAL A O 1
ATOM 1905 N N . SER A 1 228 ? -83.567 22.466 96.058 1.00 50.22 228 SER A N 1
ATOM 1906 C CA . SER A 1 228 ? -83.191 22.928 97.403 1.00 50.22 228 SER A CA 1
ATOM 1907 C C . SER A 1 228 ? -83.160 24.451 97.445 1.00 50.22 228 SER A C 1
ATOM 1909 O O . SER A 1 228 ? -82.181 25.064 97.023 1.00 50.22 228 SER A O 1
ATOM 1911 N N . GLY A 1 229 ? -84.263 25.029 97.914 1.00 38.56 229 GLY A N 1
ATOM 1912 C CA . GLY A 1 229 ? -84.496 26.462 98.067 1.00 38.56 229 GLY A CA 1
ATOM 1913 C C . GLY A 1 229 ? -85.981 26.729 98.183 1.00 38.56 229 GLY A C 1
ATOM 1914 O O . GLY A 1 229 ? -86.595 26.930 97.116 1.00 38.56 229 GLY A O 1
#

Radius of gyration: 44.69 Å; Cα contacts (8 Å, |Δi|>4): 97; chains: 1; bounding box: 109×44×132 Å

pLDDT: mean 72.25, std 14.21, range [35.5, 93.5]

Secondary structure (DSSP, 8-state):
-------HHHHHHHHHHHHHHHHHHHHHHHHHHHHHHTSTTTTTHHHHHTTS-TTS--TTS-HHHHHHHHHTTS-HHHHHHHHHHHHHHHHHHHHHHTTTTS---HHHHHHHHHHHHHHHHHHHHHH----HHHHHHHHHHHHHHHHHHHHHHH------HHHHHHHHHHHHHHHHHHHHHHHHHHHHHHHHHHHHHHHHHHHHHHHHHHHHHHHHHHHHHHTTTTS--